Protein AF-A0A6F8XUJ7-F1 (afdb_monomer)

Mean predicted aligned error: 6.88 Å

InterPro domains:
  IPR000326 Phosphatidic acid phosphatase type 2/haloperoxidase [PF01569] (6-109)
  IPR000326 Phosphatidic acid phosphatase type 2/haloperoxidase [SM00014] (1-106)
  IPR036938 Phosphatidic acid phosphatase type 2/haloperoxidase superfamily [SSF48317] (4-109)

Foldseek 3Di:
DLVVLLVVLLVVQVVCQVVDDDDPLVQCPPCPPVGRCAAPNQLLNLLSVLLSCLVPDDLVCNLVSLVVSLVRSLVSLLVCVVVVNDDLVNNLRSNVSSLVSLVVVLVVLCVVVDPPAPQDPVSQSVVSLVVLQVLLVVLQVLLVVLCVVQVVCSPPDPVPDDPVNVVSNSSSSSSNSSSSSSNSSSVSSNSVSVRDGDDDD

Organism: NCBI:txid1076124

Radius of gyration: 18.65 Å; Cα contacts (8 Å, |Δi|>4): 244; chains: 1; bounding box: 48×27×56 Å

Secondary structure (DSSP, 8-state):
-HHHHHHHHHHHHHHHHHH-----TTS-GGGTTS---PSPHHHHHHHHHHHHHHHHS-GGGHHHHHHHHHHHHHHHHHHHHHTTSS-HHHHHHHHHHHHHHHHHHHHHHHHHTTT-----GGG--HHHHHHHHHHHHHHHHHHHHHHHHHGGGTTS-GGGS-HHHHHHHHHHHHHHHHHHHHHHHHHHHHHHTTT-PPP--

Sequence (201 aa):
MVTAFVATANVVTQVLKQGLYRPDFGVDPERVTAGNSFPSGHATVAMSVVIALVLVVPPRLRGIVAILGAVYAAVAGVATMSLGWHRPSDVAGAVLIVGGCVALAGLLLVLAHGREARVKADDAHPFAVTLLMIAAVVLLLAAAGAFWRVNGVATTPVDELPRDTLLTAYLGAAAGIAGIVSAVTGLTLAAMHRVVPWRIS

Nearest PDB structures (foldseek):
  7a0g-assembly1_HHH  TM=2.304E-01  e=1.300E+00  Serratia marcescens
  8yr0-assembly1_C  TM=2.914E-01  e=3.494E+00  Acinetobacter baumannii
  6grj-assembly1_H  TM=2.119E-01  e=2.791E+00  Aeromonas hydrophila
  6h2f-assembly1_A  TM=2.154E-01  e=7.174E+00  Aeromonas hydrophila subsp. hydrophila AL09-71

Solvent-accessible surface area (backbone atoms only — not comparable to full-atom values): 10693 Å² total; per-residue (Å²): 108,61,66,56,49,41,52,48,38,50,50,53,41,52,54,43,25,73,70,47,84,68,81,66,86,84,76,49,83,88,48,75,81,73,61,65,57,40,38,24,63,69,29,29,51,46,41,32,51,35,52,39,48,39,72,68,46,59,69,92,48,25,41,60,47,40,54,56,30,31,52,51,33,24,51,53,34,40,48,40,35,77,72,67,72,39,57,60,64,18,34,45,48,14,45,49,48,38,39,50,49,54,51,50,53,50,50,52,50,50,68,74,54,59,90,73,50,69,56,66,79,86,64,56,45,60,66,43,32,50,52,25,43,51,48,13,52,55,24,38,50,48,14,52,52,27,45,63,70,49,58,86,52,72,87,55,60,75,92,78,53,56,69,68,57,54,50,38,48,52,51,14,42,42,27,35,40,38,9,52,36,19,38,45,48,21,51,50,60,56,48,50,50,77,66,61,60,76,84,87,126

pLDDT: mean 85.96, std 14.52, range [41.81, 98.69]

Structure (mmCIF, N/CA/C/O backbone):
data_AF-A0A6F8XUJ7-F1
#
_entry.id   AF-A0A6F8XUJ7-F1
#
loop_
_atom_site.group_PDB
_atom_site.id
_atom_site.type_symbol
_atom_site.label_atom_id
_atom_site.label_alt_id
_atom_site.label_comp_id
_atom_site.label_asym_id
_atom_site.label_entity_id
_atom_site.label_seq_id
_atom_site.pdbx_PDB_ins_code
_atom_site.Cartn_x
_atom_site.Cartn_y
_atom_site.Cartn_z
_atom_site.occupancy
_atom_site.B_iso_or_equiv
_atom_site.auth_seq_id
_atom_site.auth_comp_id
_atom_site.auth_asym_id
_atom_site.auth_atom_id
_atom_site.pdbx_PDB_model_num
ATOM 1 N N . MET A 1 1 ? -21.435 -2.947 7.863 1.00 69.88 1 MET A N 1
ATOM 2 C CA . MET A 1 1 ? -20.451 -1.855 7.673 1.00 69.88 1 MET A CA 1
ATOM 3 C C . MET A 1 1 ? -19.181 -2.347 6.986 1.00 69.88 1 MET A C 1
ATOM 5 O O . MET A 1 1 ? -18.901 -1.890 5.890 1.00 69.88 1 MET A O 1
ATOM 9 N N . VAL A 1 2 ? -18.450 -3.309 7.563 1.00 82.44 2 VAL A N 1
ATOM 10 C CA . VAL A 1 2 ? -17.190 -3.819 6.978 1.00 82.44 2 VAL A CA 1
ATOM 11 C C . VAL A 1 2 ? -17.392 -4.506 5.621 1.00 82.44 2 VAL A C 1
ATOM 13 O O . VAL A 1 2 ? -16.647 -4.245 4.685 1.00 82.44 2 VAL A O 1
ATOM 16 N N . THR A 1 3 ? -18.450 -5.304 5.470 1.00 82.44 3 THR A N 1
ATOM 17 C CA . THR A 1 3 ? -18.828 -5.919 4.185 1.00 82.44 3 THR A CA 1
ATOM 18 C C . THR A 1 3 ? -19.133 -4.884 3.102 1.00 82.44 3 THR A C 1
ATOM 20 O O . THR A 1 3 ? -18.654 -5.014 1.980 1.00 82.44 3 THR A O 1
ATOM 23 N N . ALA A 1 4 ? -19.869 -3.824 3.451 1.00 84.75 4 ALA A N 1
ATOM 24 C CA . ALA A 1 4 ? -20.154 -2.715 2.545 1.00 84.75 4 ALA A CA 1
ATOM 25 C C . ALA A 1 4 ? -18.869 -1.986 2.125 1.00 84.75 4 ALA A C 1
ATOM 27 O O . ALA A 1 4 ? -18.704 -1.693 0.951 1.00 84.75 4 ALA A O 1
ATOM 28 N N . PHE A 1 5 ? -17.923 -1.767 3.046 1.00 88.50 5 PHE A N 1
ATOM 29 C CA . PHE A 1 5 ? -16.610 -1.205 2.715 1.00 88.50 5 PHE A CA 1
ATOM 30 C C . PHE A 1 5 ? -15.847 -2.068 1.698 1.00 88.50 5 PHE A C 1
ATOM 32 O O . PHE A 1 5 ? -15.387 -1.541 0.686 1.00 88.50 5 PHE A O 1
ATOM 39 N N . VAL A 1 6 ? -15.744 -3.382 1.936 1.00 87.44 6 VAL A N 1
ATOM 40 C CA . VAL A 1 6 ? -15.053 -4.301 1.016 1.00 87.44 6 VAL A CA 1
ATOM 41 C C . VAL A 1 6 ? -15.719 -4.276 -0.360 1.00 87.44 6 VAL A C 1
ATOM 43 O O . VAL A 1 6 ? -15.028 -4.131 -1.367 1.00 87.44 6 VAL A O 1
ATOM 46 N N . ALA A 1 7 ? -17.051 -4.354 -0.417 1.00 89.12 7 ALA A N 1
ATOM 47 C CA . ALA A 1 7 ? -17.792 -4.277 -1.672 1.00 89.12 7 ALA A CA 1
ATOM 48 C C . ALA A 1 7 ? -17.531 -2.948 -2.400 1.00 89.12 7 ALA A C 1
ATOM 50 O O . ALA A 1 7 ? -17.154 -2.961 -3.570 1.00 89.12 7 ALA A O 1
ATOM 51 N N . THR A 1 8 ? -17.635 -1.812 -1.702 1.00 86.69 8 THR A N 1
ATOM 52 C CA . THR A 1 8 ? -17.383 -0.483 -2.273 1.00 86.69 8 THR A CA 1
ATOM 53 C C . THR A 1 8 ? -15.965 -0.359 -2.822 1.00 86.69 8 THR A C 1
ATOM 55 O O . THR A 1 8 ? -15.801 0.087 -3.951 1.00 86.69 8 THR A O 1
ATOM 58 N N . ALA A 1 9 ? -14.937 -0.788 -2.085 1.00 83.88 9 ALA A N 1
ATOM 59 C CA . ALA A 1 9 ? -13.550 -0.689 -2.543 1.00 83.88 9 ALA A CA 1
ATOM 60 C C . ALA A 1 9 ? -13.300 -1.487 -3.838 1.00 83.88 9 ALA A C 1
ATOM 62 O O . ALA A 1 9 ? -12.623 -1.015 -4.758 1.00 83.88 9 ALA A O 1
ATOM 63 N N . ASN A 1 10 ? -13.889 -2.683 -3.933 1.00 92.44 10 ASN A N 1
ATOM 64 C CA . ASN A 1 10 ? -13.791 -3.528 -5.120 1.00 92.44 10 ASN A CA 1
ATOM 65 C C . ASN A 1 10 ? -14.585 -2.953 -6.299 1.00 92.44 10 ASN A C 1
ATOM 67 O O . ASN A 1 10 ? -14.049 -2.877 -7.402 1.00 92.44 10 ASN A O 1
ATOM 71 N N . VAL A 1 11 ? -15.813 -2.474 -6.073 1.00 91.12 11 VAL A N 1
ATOM 72 C CA . VAL A 1 11 ? -16.623 -1.812 -7.110 1.00 91.12 11 VAL A CA 1
ATOM 73 C C . VAL A 1 11 ? -15.921 -0.562 -7.633 1.00 91.12 11 VAL A C 1
ATOM 75 O O . VAL A 1 11 ? -15.775 -0.418 -8.842 1.00 91.12 11 VAL A O 1
ATOM 78 N N . VAL A 1 12 ? -15.412 0.304 -6.750 1.00 87.94 12 VAL A N 1
ATOM 79 C CA . VAL A 1 12 ? -14.666 1.513 -7.138 1.00 87.94 12 VAL A CA 1
ATOM 80 C C . VAL A 1 12 ? -13.446 1.147 -7.979 1.00 87.94 12 VAL A C 1
ATOM 82 O O . VAL A 1 12 ? -13.193 1.788 -8.993 1.00 87.94 12 VAL A O 1
ATOM 85 N N . THR A 1 13 ? -12.726 0.081 -7.621 1.00 86.69 13 THR A N 1
ATOM 86 C CA . THR A 1 13 ? -11.588 -0.399 -8.416 1.00 86.69 13 THR A CA 1
ATOM 87 C C . THR A 1 13 ? -12.015 -0.844 -9.813 1.00 86.69 13 THR A C 1
ATOM 89 O O . THR A 1 13 ? -11.347 -0.493 -10.783 1.00 86.69 13 THR A O 1
ATOM 92 N N . GLN A 1 14 ? -13.119 -1.585 -9.942 1.00 88.81 14 GLN A N 1
ATOM 93 C CA . GLN A 1 14 ? -13.609 -2.034 -11.250 1.00 88.81 14 GLN A CA 1
ATOM 94 C C . GLN A 1 14 ? -14.117 -0.870 -12.107 1.00 88.81 14 GLN A C 1
ATOM 96 O O . GLN A 1 14 ? -13.780 -0.787 -13.284 1.00 88.81 14 GLN A O 1
ATOM 101 N N . VAL A 1 15 ? -14.853 0.070 -11.512 1.00 88.44 15 VAL A N 1
ATOM 102 C CA . VAL A 1 15 ? -15.323 1.280 -12.204 1.00 88.44 15 VAL A CA 1
ATOM 103 C C . VAL A 1 15 ? -14.140 2.122 -12.681 1.00 88.44 15 VAL A C 1
ATOM 105 O O . VAL A 1 15 ? -14.095 2.522 -13.842 1.00 88.44 15 VAL A O 1
ATOM 108 N N . LEU A 1 16 ? -13.136 2.345 -11.826 1.00 82.88 16 LEU A N 1
ATOM 109 C CA . LEU A 1 16 ? -11.935 3.088 -12.210 1.00 82.88 16 LEU A CA 1
ATOM 110 C C . LEU A 1 16 ? -11.120 2.350 -13.270 1.00 82.88 16 LEU A C 1
ATOM 112 O O . LEU A 1 16 ? -10.589 2.994 -14.165 1.00 82.88 16 LEU A O 1
ATOM 116 N N . LYS A 1 17 ? -11.060 1.017 -13.228 1.00 84.31 17 LYS A N 1
ATOM 117 C CA . LYS A 1 17 ? -10.422 0.227 -14.286 1.00 84.31 17 LYS A CA 1
ATOM 118 C C . LYS A 1 17 ? -11.125 0.376 -15.636 1.00 84.31 17 LYS A C 1
ATOM 120 O O . LYS A 1 17 ? -10.468 0.373 -16.670 1.00 84.31 17 LYS A O 1
ATOM 125 N N . GLN A 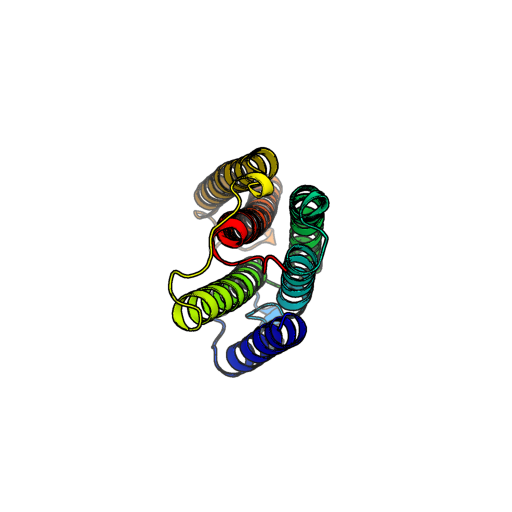1 18 ? -12.442 0.531 -15.654 1.00 83.75 18 GLN A N 1
ATOM 126 C CA . GLN A 1 18 ? -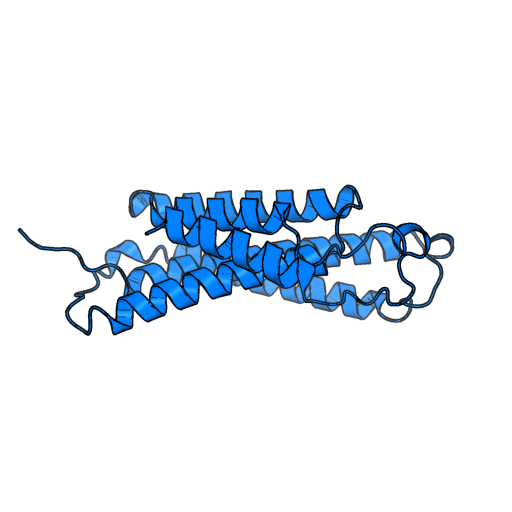13.172 0.757 -16.904 1.00 83.75 18 GLN A CA 1
ATOM 127 C C . GLN A 1 18 ? -13.046 2.199 -17.413 1.00 83.75 18 GLN A C 1
ATOM 129 O O . GLN A 1 18 ? -13.072 2.415 -18.620 1.00 83.75 18 GLN A O 1
ATOM 134 N N . GLY A 1 19 ? -12.913 3.178 -16.511 1.00 81.94 19 GLY A N 1
ATOM 135 C CA . GLY A 1 19 ? -12.898 4.601 -16.867 1.00 81.94 19 GLY A CA 1
ATOM 136 C C . GLY A 1 19 ? -11.514 5.230 -17.048 1.00 81.94 19 GLY A C 1
ATOM 137 O O . GLY A 1 19 ? -11.385 6.217 -17.768 1.00 81.94 19 GLY A O 1
ATOM 138 N N . LEU A 1 20 ? -10.477 4.706 -16.393 1.00 82.56 20 LEU A N 1
ATOM 139 C CA . LEU A 1 20 ? -9.132 5.270 -16.477 1.00 82.56 20 LEU A CA 1
ATOM 140 C C . LEU A 1 20 ? -8.391 4.711 -17.683 1.00 82.56 20 LEU A C 1
ATOM 142 O O . LEU A 1 20 ? -8.338 3.507 -17.901 1.00 82.56 20 LEU A O 1
ATOM 146 N N . TYR A 1 21 ? -7.752 5.596 -18.436 1.00 80.06 21 TYR A N 1
ATOM 147 C CA . TYR A 1 21 ? -6.760 5.182 -19.413 1.00 80.06 21 TYR A CA 1
ATOM 148 C C . TYR A 1 21 ? -5.438 4.899 -18.700 1.00 80.06 21 TYR A C 1
ATOM 150 O O . TYR A 1 21 ? -4.987 5.695 -17.872 1.00 80.06 21 TYR A O 1
ATOM 158 N N . ARG A 1 22 ? -4.805 3.772 -19.030 1.00 79.25 22 ARG A N 1
ATOM 159 C CA . ARG A 1 22 ? -3.486 3.400 -18.521 1.00 79.25 22 ARG A CA 1
ATOM 160 C C . ARG A 1 22 ? -2.443 3.635 -19.610 1.00 79.25 22 ARG A C 1
ATOM 162 O O . ARG A 1 22 ? -2.390 2.850 -20.551 1.00 79.25 22 ARG A O 1
ATOM 169 N N . PRO A 1 23 ? -1.618 4.694 -19.499 1.00 76.19 23 PRO A N 1
ATOM 170 C CA . PRO A 1 23 ? -0.604 4.982 -20.500 1.00 76.19 23 PRO A CA 1
ATOM 171 C C . PRO A 1 23 ? 0.460 3.887 -20.525 1.00 76.19 23 PRO A C 1
ATOM 173 O O . PRO A 1 23 ? 0.951 3.459 -19.477 1.00 76.19 23 PRO A O 1
ATOM 176 N N . ASP A 1 24 ? 0.836 3.461 -21.728 1.00 66.50 24 ASP A N 1
ATOM 177 C CA . ASP A 1 24 ? 1.809 2.387 -21.910 1.00 66.50 24 ASP A CA 1
ATOM 178 C C . ASP A 1 24 ? 3.252 2.847 -21.615 1.00 66.50 24 ASP A C 1
ATOM 180 O O . ASP A 1 24 ? 4.078 2.070 -21.142 1.00 66.50 24 ASP A O 1
ATOM 184 N N . PHE A 1 25 ? 3.554 4.139 -21.791 1.00 68.00 25 PHE A N 1
ATOM 185 C CA . PHE A 1 25 ? 4.897 4.731 -21.637 1.00 68.00 25 PHE A CA 1
ATOM 186 C C . PHE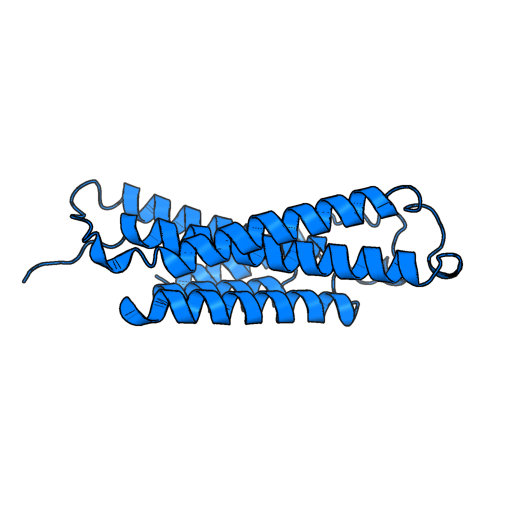 A 1 25 ? 6.009 4.018 -22.439 1.00 68.00 25 PHE A C 1
ATOM 188 O O . PHE A 1 25 ? 7.184 4.251 -22.180 1.00 68.00 25 PHE A O 1
ATOM 195 N N . GLY A 1 26 ? 5.656 3.166 -23.411 1.00 60.69 26 GLY A N 1
ATOM 196 C CA . GLY A 1 26 ? 6.613 2.377 -24.194 1.00 60.69 26 GLY A CA 1
ATOM 197 C C . GLY A 1 26 ? 7.331 1.287 -23.393 1.00 60.69 26 GLY A C 1
ATOM 198 O O . GLY A 1 26 ? 8.327 0.753 -23.864 1.00 60.69 26 GLY A O 1
ATOM 199 N N . VAL A 1 27 ? 6.848 0.971 -22.186 1.00 60.81 27 VAL A N 1
ATOM 200 C CA . VAL A 1 27 ? 7.524 0.060 -21.249 1.00 60.81 27 VAL A CA 1
ATOM 201 C C . VAL A 1 27 ? 7.199 -1.408 -21.549 1.00 60.81 27 VAL A C 1
ATOM 20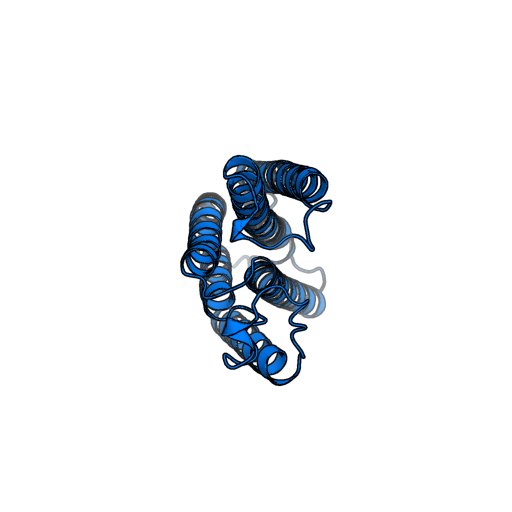3 O O . VAL A 1 27 ? 7.941 -2.284 -21.119 1.00 60.81 27 VAL A O 1
ATOM 206 N N . ASP A 1 28 ? 6.102 -1.700 -22.262 1.00 59.91 28 ASP A N 1
ATOM 207 C CA . ASP A 1 28 ? 5.636 -3.081 -22.444 1.00 59.91 28 ASP A CA 1
ATOM 208 C C . ASP A 1 28 ? 4.924 -3.308 -23.804 1.00 59.91 28 ASP A C 1
ATOM 210 O O . ASP A 1 28 ? 3.700 -3.454 -23.850 1.00 59.91 28 ASP A O 1
ATOM 214 N N . PRO A 1 29 ? 5.668 -3.343 -24.933 1.00 57.19 29 PRO A N 1
ATOM 215 C CA . PRO A 1 29 ? 5.097 -3.480 -26.280 1.00 57.19 29 PRO A CA 1
ATOM 216 C C . PRO A 1 29 ? 4.247 -4.747 -26.479 1.00 57.19 29 PRO A C 1
ATOM 218 O O . PRO A 1 29 ? 3.305 -4.742 -27.270 1.00 57.19 29 PRO A O 1
ATOM 221 N N . GLU A 1 30 ? 4.539 -5.825 -25.741 1.00 54.53 30 GLU A N 1
ATOM 222 C CA . GLU A 1 30 ? 3.766 -7.076 -25.774 1.00 54.53 30 GLU A CA 1
ATOM 223 C C . GLU A 1 30 ? 2.413 -6.974 -25.047 1.00 54.53 30 GLU A C 1
ATOM 225 O O . GLU A 1 30 ? 1.523 -7.789 -25.286 1.00 54.53 30 GLU A O 1
ATOM 230 N N . ARG A 1 31 ? 2.217 -5.968 -24.181 1.00 57.94 31 ARG A N 1
ATOM 231 C CA . ARG A 1 31 ? 0.986 -5.784 -23.390 1.00 57.94 31 ARG A CA 1
ATOM 232 C C . ARG A 1 31 ? 0.037 -4.721 -23.917 1.00 57.94 31 ARG A C 1
ATOM 234 O O . ARG A 1 31 ? -1.027 -4.534 -23.325 1.00 57.94 31 ARG A O 1
ATOM 241 N N . VAL A 1 32 ? 0.340 -4.110 -25.061 1.00 53.81 32 VAL A N 1
ATOM 242 C CA . VAL A 1 32 ? -0.571 -3.194 -25.775 1.00 53.81 32 VAL A CA 1
ATOM 243 C C . VAL A 1 32 ? -1.954 -3.841 -25.991 1.00 53.81 32 VAL A C 1
ATOM 245 O O . VAL A 1 32 ? -2.978 -3.161 -25.969 1.00 53.81 32 VAL A O 1
ATOM 248 N N . THR A 1 33 ? -2.009 -5.170 -26.139 1.00 51.06 33 THR A N 1
ATOM 249 C CA . THR A 1 33 ? -3.237 -5.956 -26.359 1.00 51.06 33 THR A CA 1
ATOM 250 C C . THR A 1 33 ? -3.899 -6.497 -25.083 1.00 51.06 33 THR A C 1
ATOM 252 O O . THR A 1 33 ? -5.016 -7.007 -25.160 1.00 51.06 33 THR A O 1
ATOM 255 N N . ALA A 1 34 ? -3.273 -6.376 -23.903 1.00 58.47 34 ALA A N 1
ATOM 256 C CA . ALA A 1 34 ? -3.753 -6.974 -22.647 1.00 58.47 34 ALA A CA 1
ATOM 257 C C . ALA A 1 34 ? -4.850 -6.157 -21.923 1.00 58.47 34 ALA A C 1
ATOM 259 O O . ALA A 1 34 ? -5.432 -6.625 -20.943 1.00 58.47 34 ALA A O 1
ATOM 260 N N . GLY A 1 35 ? -5.168 -4.953 -22.412 1.00 66.25 35 GLY A N 1
ATOM 261 C CA . GLY A 1 35 ? -6.193 -4.075 -21.838 1.00 66.25 35 GLY A CA 1
ATOM 262 C C . GLY A 1 35 ? -5.746 -3.328 -20.573 1.00 66.25 35 GLY A C 1
ATOM 263 O O . GLY A 1 35 ? -4.589 -3.385 -20.157 1.00 66.25 35 GLY A O 1
ATOM 264 N N . ASN A 1 36 ? -6.664 -2.576 -19.952 1.00 76.81 36 ASN A N 1
ATOM 265 C CA . ASN A 1 36 ? -6.328 -1.748 -18.792 1.00 76.81 36 ASN A CA 1
ATOM 266 C C . ASN A 1 36 ? -6.089 -2.584 -17.514 1.00 76.81 36 ASN A C 1
ATOM 268 O O . ASN A 1 36 ? -7.016 -3.147 -16.923 1.00 76.81 36 ASN A O 1
ATOM 272 N N . SER A 1 37 ? -4.843 -2.598 -17.033 1.00 80.88 37 SER A N 1
ATOM 273 C CA . SER A 1 37 ? -4.435 -3.282 -15.801 1.00 80.88 37 SER A CA 1
ATOM 274 C C . SER A 1 37 ? -4.629 -2.450 -14.522 1.00 80.88 37 SER A C 1
ATOM 276 O O . SER A 1 37 ? -4.638 -3.026 -13.428 1.00 80.88 37 SER A O 1
ATOM 278 N N . PHE A 1 38 ? -4.829 -1.131 -14.631 1.00 83.44 38 PHE A N 1
ATOM 279 C CA . PHE A 1 38 ? -4.895 -0.194 -13.505 1.00 83.44 38 PHE A CA 1
ATOM 280 C C . PHE A 1 38 ? -6.341 0.108 -13.081 1.00 83.44 38 PHE A C 1
ATOM 282 O O . PHE A 1 38 ? -7.132 0.507 -13.933 1.00 83.44 38 PHE A O 1
ATOM 289 N N . PRO A 1 39 ? -6.700 0.014 -11.784 1.00 86.62 39 PRO A N 1
ATOM 290 C CA . PRO A 1 39 ? -5.897 -0.449 -10.642 1.00 86.62 39 PRO A CA 1
ATOM 291 C C . PRO A 1 39 ? -5.880 -1.987 -10.516 1.00 86.62 39 PRO A C 1
ATOM 293 O O . PRO A 1 39 ? -6.729 -2.681 -11.079 1.00 86.62 39 PRO A O 1
ATOM 296 N N . SER A 1 40 ? -4.948 -2.556 -9.743 1.00 89.94 40 SER A N 1
ATOM 297 C CA . SER A 1 40 ? -4.890 -4.015 -9.530 1.00 89.94 40 SER A CA 1
ATOM 298 C C . SER A 1 40 ? -6.067 -4.536 -8.691 1.00 89.94 40 SER A C 1
ATOM 300 O O . SER A 1 40 ? -6.212 -4.199 -7.519 1.00 89.94 40 SER A O 1
ATOM 302 N N . GLY A 1 41 ? -6.883 -5.428 -9.267 1.00 88.94 41 GLY A N 1
ATOM 303 C CA . GLY A 1 41 ? -8.023 -6.033 -8.566 1.00 88.94 41 GLY A CA 1
ATOM 304 C C . GLY A 1 41 ? -7.595 -6.991 -7.450 1.00 88.94 41 GLY A C 1
ATOM 305 O O . GLY A 1 41 ? -8.126 -6.922 -6.346 1.00 88.94 41 GLY A O 1
ATOM 306 N N . HIS A 1 42 ? -6.585 -7.833 -7.703 1.00 92.00 42 HIS A N 1
ATOM 307 C CA . HIS A 1 42 ? -6.030 -8.753 -6.702 1.00 92.00 42 HIS A CA 1
ATOM 308 C C . HIS A 1 42 ? -5.461 -7.997 -5.494 1.00 92.00 42 HIS A C 1
ATOM 310 O O . HIS A 1 42 ? -5.719 -8.378 -4.352 1.00 92.00 42 HIS A O 1
ATOM 316 N N . ALA A 1 43 ? -4.747 -6.890 -5.737 1.00 93.94 43 ALA A N 1
ATOM 317 C CA . ALA A 1 43 ? -4.235 -6.042 -4.666 1.00 93.94 43 ALA A CA 1
ATOM 318 C C . ALA A 1 43 ? -5.369 -5.353 -3.888 1.00 93.94 43 ALA A C 1
ATOM 320 O O . ALA A 1 43 ? -5.316 -5.315 -2.658 1.00 93.94 43 ALA A O 1
ATOM 321 N N . THR A 1 44 ? -6.423 -4.872 -4.565 1.00 94.50 44 THR A N 1
ATOM 322 C CA . THR A 1 44 ? -7.612 -4.312 -3.897 1.00 94.50 44 THR A CA 1
ATOM 323 C C . THR A 1 44 ? -8.282 -5.344 -2.990 1.00 94.50 44 THR A C 1
ATOM 325 O O . THR A 1 44 ? -8.595 -5.030 -1.840 1.00 94.50 44 THR A O 1
ATOM 328 N N . VAL A 1 45 ? -8.479 -6.582 -3.457 1.00 94.12 45 VAL A N 1
ATOM 329 C CA . VAL A 1 45 ? -9.064 -7.661 -2.642 1.00 94.12 45 VAL A CA 1
ATOM 330 C C . VAL A 1 45 ? -8.183 -7.950 -1.429 1.00 94.12 45 VAL A C 1
ATOM 332 O O . VAL A 1 45 ? -8.669 -7.891 -0.302 1.00 94.12 45 VAL A O 1
ATOM 335 N N . ALA A 1 46 ? -6.886 -8.195 -1.637 1.00 96.06 46 ALA A N 1
ATOM 336 C CA . ALA A 1 46 ? -5.958 -8.503 -0.551 1.00 96.06 46 ALA A CA 1
ATOM 337 C C . ALA A 1 46 ? -5.939 -7.392 0.511 1.00 96.06 46 ALA A C 1
ATOM 339 O O . ALA A 1 46 ? -6.097 -7.664 1.702 1.00 96.06 46 ALA A O 1
ATOM 340 N N . MET A 1 47 ? -5.821 -6.135 0.079 1.00 97.56 47 MET A N 1
ATOM 341 C CA . MET A 1 47 ? -5.758 -4.993 0.984 1.00 97.56 47 MET A CA 1
ATOM 342 C C . MET A 1 47 ? -7.096 -4.736 1.694 1.00 97.56 47 MET A C 1
ATOM 344 O O . MET A 1 47 ? -7.118 -4.492 2.899 1.00 97.56 47 MET A O 1
ATOM 348 N N . SER A 1 48 ? -8.229 -4.823 0.989 1.00 96.12 48 SER A N 1
ATOM 349 C CA . SER A 1 48 ? -9.551 -4.612 1.600 1.00 96.12 48 SER A CA 1
ATOM 350 C C . SER A 1 48 ? -9.894 -5.685 2.635 1.00 96.12 48 SER A C 1
ATOM 352 O O . SER A 1 48 ? -10.456 -5.347 3.676 1.00 96.12 48 SER A O 1
ATOM 354 N N . VAL A 1 49 ? -9.495 -6.942 2.411 1.00 96.00 49 VAL A N 1
ATOM 355 C CA . VAL A 1 49 ? -9.635 -8.028 3.395 1.00 96.00 49 VAL A CA 1
ATOM 356 C C . VAL A 1 49 ? -8.769 -7.774 4.626 1.00 96.00 49 VAL A C 1
ATOM 358 O O . VAL A 1 49 ? -9.259 -7.908 5.745 1.00 96.00 49 VAL A O 1
ATOM 361 N N . VAL A 1 50 ? -7.513 -7.352 4.452 1.00 96.94 50 VAL A N 1
ATOM 362 C CA . VAL A 1 50 ? -6.627 -7.007 5.577 1.00 96.94 50 VAL A CA 1
ATOM 363 C C . VAL A 1 50 ? -7.228 -5.896 6.432 1.00 96.94 50 VAL A C 1
ATOM 365 O O . VAL A 1 50 ? -7.353 -6.052 7.647 1.00 96.94 50 VAL A O 1
ATOM 368 N N . ILE A 1 51 ? -7.664 -4.802 5.807 1.00 96.12 51 ILE A N 1
ATOM 369 C CA . ILE A 1 51 ? -8.297 -3.696 6.528 1.00 96.12 51 ILE A CA 1
ATOM 370 C C . ILE A 1 51 ? -9.595 -4.154 7.201 1.00 96.12 51 ILE A C 1
ATOM 372 O O . ILE A 1 51 ? -9.825 -3.837 8.365 1.00 96.12 51 ILE A O 1
ATOM 376 N N . ALA A 1 52 ? -10.416 -4.960 6.527 1.00 93.50 52 ALA A N 1
ATOM 377 C CA . ALA A 1 52 ? -11.621 -5.534 7.117 1.00 93.50 52 ALA A CA 1
ATOM 378 C C . ALA A 1 52 ? -11.321 -6.374 8.368 1.00 93.50 52 ALA A C 1
ATOM 380 O O . ALA A 1 52 ? -12.008 -6.224 9.377 1.00 93.50 52 ALA A O 1
ATOM 381 N N . LEU A 1 53 ? -10.279 -7.209 8.336 1.00 94.06 53 LEU A N 1
ATOM 382 C CA . LEU A 1 53 ? -9.851 -7.994 9.493 1.00 94.06 53 LEU A CA 1
ATOM 383 C C . LEU A 1 53 ? -9.419 -7.087 10.645 1.00 94.06 53 LEU A C 1
ATOM 385 O O . LEU A 1 53 ? -9.905 -7.266 11.758 1.00 94.06 53 LEU A O 1
ATOM 389 N N . VAL A 1 54 ? -8.589 -6.073 10.382 1.00 93.12 54 VAL A N 1
ATOM 390 C CA . VAL A 1 54 ? -8.172 -5.089 11.397 1.00 93.12 54 VAL A CA 1
ATOM 391 C C . VAL A 1 54 ? -9.385 -4.400 12.043 1.00 93.12 54 VAL A C 1
ATOM 393 O O . VAL A 1 54 ? -9.399 -4.191 13.256 1.00 93.12 54 VAL A O 1
ATOM 396 N N . LEU A 1 55 ? -10.433 -4.106 11.266 1.00 90.06 55 LEU A N 1
ATOM 397 C CA . LEU A 1 55 ? -11.665 -3.488 11.767 1.00 90.06 55 LEU A CA 1
ATOM 398 C C . LEU A 1 55 ? -12.519 -4.433 12.637 1.00 90.06 55 LEU A C 1
ATOM 400 O O . LEU A 1 55 ? -13.145 -3.967 13.591 1.00 90.06 55 LEU A O 1
ATOM 404 N N . VAL A 1 56 ? -12.563 -5.733 12.322 1.00 90.88 56 VAL A N 1
ATOM 405 C CA . VAL A 1 56 ? -13.473 -6.710 12.960 1.00 90.88 56 VAL A CA 1
ATOM 406 C C . VAL A 1 56 ? -12.861 -7.397 14.181 1.00 90.88 56 VAL A C 1
ATOM 408 O O . VAL A 1 56 ? -13.590 -7.733 15.114 1.00 90.88 56 VAL A O 1
ATOM 411 N N . VAL A 1 57 ? -11.544 -7.621 14.203 1.00 91.19 57 VAL A N 1
ATOM 412 C CA . VAL A 1 57 ? -10.903 -8.362 15.301 1.00 91.19 57 VAL A CA 1
ATOM 413 C C . VAL A 1 57 ? -10.973 -7.608 16.639 1.00 91.19 57 VAL A C 1
ATOM 415 O O . VAL A 1 57 ? -11.020 -6.368 16.658 1.00 91.19 57 VAL A O 1
ATOM 418 N N . PRO A 1 58 ? -10.945 -8.335 17.779 1.00 88.12 58 PRO A N 1
ATOM 419 C CA . PRO A 1 58 ? -10.922 -7.729 19.104 1.00 88.12 58 PRO A CA 1
ATOM 420 C C . PRO A 1 58 ? -9.781 -6.717 19.235 1.00 88.12 58 PRO A C 1
ATOM 422 O O . PRO A 1 58 ? -8.693 -6.982 18.710 1.00 88.12 58 PRO A O 1
ATOM 425 N N . PRO A 1 59 ? -9.964 -5.610 19.984 1.00 86.31 59 PRO A N 1
ATOM 426 C CA . PRO A 1 59 ? -8.973 -4.546 20.047 1.00 86.31 59 PRO A CA 1
ATOM 427 C C . PRO A 1 59 ? -7.567 -5.042 20.355 1.00 86.31 59 PRO A C 1
ATOM 429 O O . PRO A 1 59 ? -6.647 -4.679 19.641 1.00 86.31 59 PRO A O 1
ATOM 432 N N . ARG A 1 60 ? -7.405 -5.979 21.296 1.00 87.56 60 ARG A N 1
ATOM 433 C CA . ARG A 1 60 ? -6.106 -6.561 21.682 1.00 87.56 60 ARG A CA 1
ATOM 434 C C . ARG A 1 60 ? -5.312 -7.193 20.529 1.00 87.56 60 ARG A C 1
ATOM 436 O O . ARG A 1 60 ? -4.090 -7.212 20.594 1.00 87.56 60 ARG A O 1
ATOM 443 N N . LEU A 1 61 ? -5.977 -7.700 19.489 1.00 92.25 61 LEU A N 1
ATOM 444 C CA . LEU A 1 61 ? -5.331 -8.387 18.362 1.00 92.25 61 LEU A CA 1
ATOM 445 C C . LEU A 1 61 ? -5.059 -7.471 17.163 1.00 92.25 61 LEU A C 1
ATOM 447 O O . LEU A 1 61 ? -4.318 -7.861 16.262 1.00 92.25 61 LEU A O 1
ATOM 451 N N . ARG A 1 62 ? -5.623 -6.255 17.139 1.00 92.88 62 ARG A N 1
ATOM 452 C CA . ARG A 1 62 ? -5.558 -5.358 15.973 1.00 92.88 62 ARG A CA 1
ATOM 453 C C . ARG A 1 62 ? -4.132 -5.029 15.553 1.00 92.88 62 ARG A C 1
ATOM 455 O O . ARG A 1 62 ? -3.853 -5.058 14.362 1.00 92.88 62 ARG A O 1
ATOM 462 N N . GLY A 1 63 ? -3.228 -4.778 16.503 1.00 94.25 63 GLY A N 1
ATOM 463 C CA . GLY A 1 63 ? -1.819 -4.506 16.201 1.00 94.25 63 GLY A CA 1
ATOM 464 C C . GLY A 1 63 ? -1.122 -5.667 15.481 1.00 94.25 63 GLY A C 1
ATOM 465 O O . GLY A 1 63 ? -0.481 -5.456 14.455 1.00 94.25 63 GLY A O 1
ATOM 466 N N . ILE A 1 64 ? -1.298 -6.902 15.965 1.00 96.19 64 ILE A N 1
ATOM 467 C CA . ILE A 1 64 ? -0.700 -8.100 15.349 1.00 96.19 64 ILE A CA 1
ATOM 468 C C . ILE A 1 64 ? -1.314 -8.355 13.968 1.00 96.19 64 ILE A C 1
ATOM 470 O O . ILE A 1 64 ? -0.590 -8.584 13.002 1.00 96.19 64 ILE A O 1
ATOM 474 N N . VAL A 1 65 ? -2.642 -8.268 13.858 1.00 96.69 65 VAL A N 1
ATOM 475 C CA . VAL A 1 65 ? -3.364 -8.469 12.592 1.00 96.69 65 VAL A CA 1
ATOM 476 C C . VAL A 1 65 ? -2.988 -7.404 11.563 1.00 96.69 65 VAL A C 1
ATOM 478 O O . VAL A 1 65 ? -2.840 -7.730 10.391 1.00 96.69 65 VAL A O 1
ATOM 481 N N . ALA A 1 66 ? -2.765 -6.159 11.986 1.00 96.88 66 ALA A N 1
ATOM 482 C CA . ALA A 1 66 ? -2.287 -5.091 11.117 1.00 96.88 66 ALA A CA 1
ATOM 483 C C . ALA A 1 66 ? -0.882 -5.384 10.574 1.00 96.88 66 ALA A C 1
ATOM 485 O O . ALA A 1 66 ? -0.662 -5.259 9.375 1.00 96.88 66 ALA A O 1
ATOM 486 N N . ILE A 1 67 ? 0.054 -5.825 11.420 1.00 98.06 67 ILE A N 1
ATOM 487 C CA . ILE A 1 67 ? 1.422 -6.151 10.988 1.00 98.06 67 ILE A CA 1
ATOM 488 C C . ILE A 1 67 ? 1.416 -7.344 10.026 1.00 98.06 67 ILE A C 1
ATOM 490 O O . ILE A 1 67 ? 1.939 -7.246 8.917 1.00 98.06 67 ILE A O 1
ATOM 494 N N . LEU A 1 68 ? 0.795 -8.460 10.418 1.00 98.38 68 LEU A N 1
ATOM 495 C CA . LEU A 1 68 ? 0.745 -9.667 9.586 1.00 98.38 68 LEU A CA 1
ATOM 496 C C . LEU A 1 68 ? -0.041 -9.430 8.293 1.00 98.38 68 LEU A C 1
ATOM 498 O O . LEU A 1 68 ? 0.361 -9.887 7.225 1.00 98.38 68 LEU A O 1
ATOM 502 N N . GLY A 1 69 ? -1.134 -8.675 8.377 1.00 97.94 69 GLY A N 1
ATOM 503 C CA . GLY A 1 69 ? -1.927 -8.276 7.226 1.00 97.94 69 GLY A CA 1
ATOM 504 C C . GLY A 1 69 ? -1.154 -7.370 6.269 1.00 97.94 69 GLY A C 1
ATOM 505 O O . GLY A 1 69 ? -1.212 -7.585 5.063 1.00 97.94 69 GLY A O 1
ATOM 506 N N . ALA A 1 70 ? -0.376 -6.411 6.779 1.00 98.00 70 ALA A N 1
ATOM 507 C CA . ALA A 1 70 ? 0.487 -5.571 5.951 1.00 98.00 70 ALA A CA 1
ATOM 508 C C . ALA A 1 70 ? 1.551 -6.406 5.222 1.00 98.00 70 ALA A C 1
ATOM 510 O O . ALA A 1 70 ? 1.758 -6.217 4.025 1.00 98.00 70 ALA A O 1
ATOM 511 N N . VAL A 1 71 ? 2.167 -7.382 5.900 1.00 98.31 71 VAL A N 1
ATOM 512 C CA . VAL A 1 71 ? 3.098 -8.328 5.261 1.00 98.31 71 VAL A CA 1
ATOM 513 C C . VAL A 1 71 ? 2.390 -9.124 4.165 1.00 98.31 71 VAL A C 1
ATOM 515 O O . VAL A 1 71 ? 2.882 -9.181 3.041 1.00 98.31 71 VAL A O 1
ATOM 518 N N . TYR A 1 72 ? 1.213 -9.685 4.451 1.00 98.25 72 TYR A N 1
ATOM 519 C CA . TYR A 1 72 ? 0.428 -10.434 3.469 1.00 98.25 72 TYR A CA 1
ATOM 520 C C . TYR A 1 72 ? 0.067 -9.586 2.240 1.00 98.25 72 TYR A C 1
ATOM 522 O O . TYR A 1 72 ? 0.311 -10.009 1.112 1.00 98.25 72 TYR A O 1
ATOM 530 N N . ALA A 1 73 ? -0.473 -8.380 2.436 1.00 97.44 73 ALA A N 1
ATOM 531 C CA . ALA A 1 73 ? -0.864 -7.498 1.339 1.00 97.44 73 ALA A CA 1
ATOM 532 C C . ALA A 1 73 ? 0.348 -7.029 0.518 1.00 97.44 73 ALA A C 1
ATOM 534 O O . ALA A 1 73 ? 0.261 -6.963 -0.709 1.00 97.44 73 ALA A O 1
ATOM 535 N N . ALA A 1 74 ? 1.488 -6.765 1.165 1.00 97.69 74 ALA A N 1
ATOM 536 C CA . ALA A 1 74 ? 2.734 -6.441 0.478 1.00 97.69 74 ALA A CA 1
ATOM 537 C C . ALA A 1 74 ? 3.231 -7.622 -0.369 1.00 97.69 74 ALA A C 1
ATOM 539 O O . ALA A 1 74 ? 3.519 -7.440 -1.549 1.00 97.69 74 ALA A O 1
ATOM 540 N N . VAL A 1 75 ? 3.269 -8.835 0.194 1.00 97.75 75 VAL A N 1
ATOM 541 C CA . VAL A 1 75 ? 3.674 -10.055 -0.524 1.00 97.75 75 VAL A CA 1
ATOM 542 C C . VAL A 1 75 ? 2.736 -10.341 -1.693 1.00 97.75 75 VAL A C 1
ATOM 544 O O . VAL A 1 75 ? 3.212 -10.601 -2.793 1.00 97.75 75 VAL A O 1
ATOM 547 N N . ALA A 1 76 ? 1.419 -10.242 -1.497 1.00 96.56 76 ALA A N 1
ATOM 548 C CA . ALA A 1 76 ? 0.440 -10.425 -2.566 1.00 96.56 76 ALA A CA 1
ATOM 549 C C . ALA A 1 76 ? 0.628 -9.387 -3.685 1.00 96.56 76 ALA A C 1
ATOM 551 O O . ALA A 1 76 ? 0.637 -9.738 -4.864 1.00 96.56 76 ALA A O 1
ATOM 552 N N . GLY A 1 77 ? 0.842 -8.118 -3.326 1.00 94.19 77 GLY A N 1
ATOM 553 C CA . GLY A 1 77 ? 1.133 -7.051 -4.279 1.00 94.19 77 GLY A CA 1
ATOM 554 C C . GLY A 1 77 ? 2.407 -7.314 -5.083 1.00 94.19 77 GLY A C 1
ATOM 555 O O . GLY A 1 77 ? 2.377 -7.283 -6.313 1.00 94.19 77 GLY A O 1
ATOM 556 N N . VAL A 1 78 ? 3.506 -7.652 -4.404 1.00 95.75 78 VAL A N 1
ATOM 557 C CA . VAL A 1 78 ? 4.779 -8.007 -5.048 1.00 95.75 78 VAL A CA 1
ATOM 558 C C . VAL A 1 78 ? 4.613 -9.234 -5.941 1.00 95.75 78 VAL A C 1
ATOM 560 O O . VAL A 1 78 ? 5.050 -9.189 -7.081 1.00 95.75 78 VAL A O 1
ATOM 563 N N . ALA A 1 79 ? 3.906 -10.277 -5.503 1.00 93.94 79 ALA A N 1
ATOM 564 C CA . ALA A 1 79 ? 3.669 -11.474 -6.308 1.00 93.94 79 ALA A CA 1
ATOM 565 C C . ALA A 1 79 ? 2.950 -11.155 -7.627 1.00 93.94 79 ALA A C 1
ATOM 567 O O . ALA A 1 79 ? 3.354 -11.648 -8.678 1.00 93.94 79 ALA A O 1
ATOM 568 N N . THR A 1 80 ? 1.934 -10.282 -7.609 1.00 89.56 80 THR A N 1
ATOM 569 C CA . THR A 1 80 ? 1.257 -9.873 -8.854 1.00 89.56 80 THR A CA 1
ATOM 570 C C . THR A 1 80 ? 2.183 -9.137 -9.823 1.00 89.56 80 THR A C 1
ATOM 572 O O . THR A 1 80 ? 2.023 -9.257 -11.037 1.00 89.56 80 THR A O 1
ATOM 575 N N . MET A 1 81 ? 3.170 -8.410 -9.300 1.00 91.00 81 MET A N 1
ATOM 576 C CA . MET A 1 81 ? 4.206 -7.762 -10.097 1.00 91.00 81 MET A CA 1
ATOM 577 C C . MET A 1 81 ? 5.231 -8.776 -10.621 1.00 91.00 81 MET A C 1
ATOM 579 O O . MET A 1 81 ? 5.552 -8.753 -11.805 1.00 91.00 81 MET A O 1
ATOM 583 N N . SER A 1 82 ? 5.708 -9.697 -9.780 1.00 89.56 82 SER A N 1
ATOM 584 C CA . SER A 1 82 ? 6.696 -10.724 -10.146 1.00 89.56 82 SER A CA 1
ATOM 585 C C . SER A 1 82 ? 6.171 -11.709 -11.189 1.00 89.56 82 SER A C 1
ATOM 587 O O . SER A 1 82 ? 6.935 -12.179 -12.024 1.00 89.56 82 SER A O 1
ATOM 589 N N . LEU A 1 83 ? 4.867 -11.997 -11.170 1.00 87.69 83 LEU A N 1
ATOM 590 C CA . LEU A 1 83 ? 4.188 -12.800 -12.193 1.00 87.69 83 LEU A CA 1
ATOM 591 C C . LEU A 1 83 ? 3.972 -12.032 -13.507 1.00 87.69 83 LEU A C 1
ATOM 593 O O . LEU A 1 83 ? 3.423 -12.579 -14.460 1.00 87.69 83 LEU A O 1
ATOM 597 N N . GLY A 1 84 ? 4.355 -10.754 -13.557 1.00 83.69 84 GLY A N 1
ATOM 598 C CA . GLY A 1 84 ? 4.126 -9.886 -14.703 1.00 83.69 84 GLY A CA 1
ATOM 599 C C . GLY A 1 84 ? 2.658 -9.501 -14.891 1.00 83.69 84 GLY A C 1
ATOM 600 O O . GLY A 1 84 ? 2.294 -8.975 -15.927 1.00 83.69 84 GLY A O 1
ATOM 601 N N . TRP A 1 85 ? 1.763 -9.732 -13.937 1.00 83.00 85 TRP A N 1
ATOM 602 C CA . TRP A 1 85 ? 0.353 -9.379 -14.149 1.00 83.00 85 TRP A CA 1
ATOM 603 C C . TRP A 1 85 ? 0.100 -7.879 -14.014 1.00 83.00 85 TRP A C 1
ATOM 605 O O . TRP A 1 85 ? -0.832 -7.348 -14.614 1.00 83.00 85 TRP A O 1
ATOM 615 N N . HIS A 1 86 ? 0.916 -7.198 -13.209 1.00 86.19 86 HIS A N 1
ATOM 616 C CA . HIS A 1 86 ? 0.706 -5.804 -12.846 1.00 86.19 86 HIS A CA 1
ATOM 617 C C . HIS A 1 86 ? 2.009 -5.013 -12.772 1.00 86.19 86 HIS A C 1
ATOM 619 O O . HIS A 1 86 ? 3.033 -5.497 -12.294 1.00 86.19 86 HIS A O 1
ATOM 625 N N . ARG A 1 87 ? 1.951 -3.744 -13.183 1.00 89.19 87 ARG A N 1
ATOM 626 C CA . ARG A 1 87 ? 3.032 -2.785 -12.922 1.00 89.19 87 ARG A CA 1
ATOM 627 C C . ARG A 1 87 ? 3.006 -2.388 -11.437 1.00 89.19 87 ARG A C 1
ATOM 629 O O . ARG A 1 87 ? 1.924 -2.365 -10.843 1.00 89.19 87 ARG A O 1
ATOM 636 N N . PRO A 1 88 ? 4.137 -1.972 -10.837 1.00 89.50 88 PRO A N 1
ATOM 637 C CA . PRO A 1 88 ? 4.181 -1.575 -9.425 1.00 89.50 88 PRO A CA 1
ATOM 638 C C . PRO A 1 88 ? 3.138 -0.509 -9.059 1.00 89.50 88 PRO A C 1
ATOM 640 O O . PRO A 1 88 ? 2.512 -0.559 -8.000 1.00 89.50 88 PRO A O 1
ATOM 643 N N . SER A 1 89 ? 2.890 0.440 -9.968 1.00 90.75 89 SER A N 1
ATOM 644 C CA . SER A 1 89 ? 1.904 1.496 -9.750 1.00 90.75 89 SER A CA 1
ATOM 645 C C . SER A 1 89 ? 0.447 1.017 -9.822 1.00 90.75 89 SER A C 1
ATOM 647 O O . SER A 1 89 ? -0.400 1.669 -9.220 1.00 90.75 89 SER A O 1
ATOM 649 N N . ASP A 1 90 ? 0.136 -0.123 -10.457 1.00 91.94 90 ASP A N 1
ATOM 650 C CA . ASP A 1 90 ? -1.211 -0.731 -10.406 1.00 91.94 90 ASP A CA 1
ATOM 651 C C . ASP A 1 90 ? -1.556 -1.180 -8.985 1.00 91.94 90 ASP A C 1
ATOM 653 O O . ASP A 1 90 ? -2.679 -0.985 -8.515 1.00 91.94 90 ASP A O 1
ATOM 657 N N . VAL A 1 91 ? -0.571 -1.771 -8.304 1.00 93.94 91 VAL A N 1
ATOM 658 C CA . VAL A 1 91 ? -0.675 -2.225 -6.916 1.00 93.94 91 VAL A CA 1
ATOM 659 C C . VAL A 1 91 ? -0.739 -1.023 -5.976 1.00 93.94 91 VAL A C 1
ATOM 661 O O . VAL A 1 91 ? -1.624 -0.960 -5.127 1.00 93.94 91 VAL A O 1
ATOM 664 N N . ALA A 1 92 ? 0.138 -0.031 -6.165 1.00 94.75 92 ALA A N 1
ATOM 665 C CA . ALA A 1 92 ? 0.118 1.203 -5.381 1.00 94.75 92 ALA A CA 1
ATOM 666 C C . ALA A 1 92 ? -1.241 1.920 -5.472 1.00 94.75 92 ALA A C 1
ATOM 668 O O . ALA A 1 92 ? -1.820 2.282 -4.448 1.00 94.75 92 ALA A O 1
ATOM 669 N N . GLY A 1 93 ? -1.782 2.071 -6.687 1.00 92.75 93 GLY A N 1
ATOM 670 C CA . GLY A 1 93 ? -3.092 2.682 -6.916 1.00 92.75 93 GLY A CA 1
ATOM 671 C C . GLY A 1 93 ? -4.222 1.930 -6.214 1.00 92.75 93 GLY A C 1
ATOM 672 O O . GLY A 1 93 ? -5.049 2.551 -5.550 1.00 92.75 93 GLY A O 1
ATOM 673 N N . ALA A 1 94 ? -4.223 0.597 -6.287 1.00 93.94 94 ALA A N 1
ATOM 674 C CA . ALA A 1 94 ? -5.198 -0.242 -5.592 1.00 93.94 94 ALA A CA 1
ATOM 675 C C . ALA A 1 94 ? -5.163 -0.046 -4.066 1.00 93.94 94 ALA A C 1
ATOM 677 O O . ALA A 1 94 ? -6.200 0.180 -3.440 1.00 93.94 94 ALA A O 1
ATOM 678 N N . VAL A 1 95 ? -3.970 -0.065 -3.462 1.00 96.69 95 VAL A N 1
ATOM 679 C CA . VAL A 1 95 ? -3.798 0.124 -2.012 1.00 96.69 95 VAL A CA 1
ATOM 680 C C . VAL A 1 95 ? -4.274 1.513 -1.572 1.00 96.69 95 VAL A C 1
ATOM 682 O O . VAL A 1 95 ? -4.960 1.634 -0.555 1.00 96.69 95 VAL A O 1
ATOM 685 N N . LEU A 1 96 ? -3.978 2.556 -2.355 1.00 96.31 96 LEU A N 1
ATOM 686 C CA . LEU A 1 96 ? -4.435 3.922 -2.084 1.00 96.31 96 LEU A CA 1
ATOM 687 C C . LEU A 1 96 ? -5.956 4.072 -2.213 1.00 96.31 96 LEU A C 1
ATOM 689 O O . LEU A 1 96 ? -6.558 4.754 -1.388 1.00 96.31 96 LEU A O 1
ATOM 693 N N . ILE A 1 97 ? -6.593 3.409 -3.186 1.00 95.31 97 ILE A N 1
ATOM 694 C CA . ILE A 1 97 ? -8.060 3.390 -3.316 1.00 95.31 97 ILE A CA 1
ATOM 695 C C . ILE A 1 97 ? -8.694 2.764 -2.073 1.00 95.31 97 ILE A C 1
ATOM 697 O O . ILE A 1 97 ? -9.600 3.354 -1.486 1.00 95.31 97 ILE A O 1
ATOM 701 N N . VAL A 1 98 ? -8.192 1.609 -1.622 1.00 96.19 98 VAL A N 1
ATOM 702 C CA . VAL A 1 98 ? -8.684 0.962 -0.394 1.00 96.19 98 VAL A CA 1
ATOM 703 C C . VAL A 1 98 ? -8.501 1.882 0.819 1.00 96.19 98 VAL A C 1
ATOM 705 O O . VAL A 1 98 ? -9.434 2.044 1.609 1.00 96.19 98 VAL A O 1
ATOM 708 N N . GLY A 1 99 ? -7.336 2.530 0.933 1.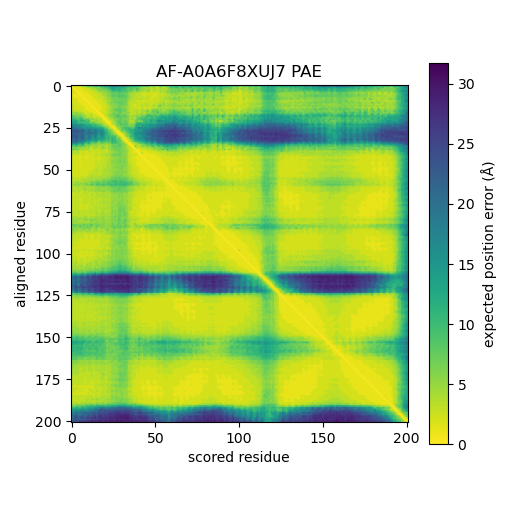00 94.12 99 GLY A N 1
ATOM 709 C CA . GLY A 1 99 ? -7.050 3.536 1.958 1.00 94.12 99 GLY A CA 1
ATOM 710 C C . GLY A 1 99 ? -8.027 4.716 1.936 1.00 94.12 99 GLY A C 1
ATOM 711 O O . GLY A 1 99 ? -8.565 5.102 2.973 1.00 94.12 99 GLY A O 1
ATOM 712 N N . GLY A 1 100 ? -8.323 5.251 0.751 1.00 93.00 100 GLY A N 1
ATOM 713 C CA . GLY A 1 100 ? -9.299 6.322 0.562 1.00 93.00 100 GLY A CA 1
ATOM 714 C C . GLY A 1 100 ? -10.715 5.903 0.960 1.00 93.00 100 GLY A C 1
ATOM 715 O O . GLY A 1 100 ? -11.399 6.642 1.666 1.00 93.00 100 GLY A O 1
ATOM 716 N N . CYS A 1 101 ? -11.141 4.693 0.585 1.00 93.31 101 CYS A N 1
ATOM 717 C CA . CYS A 1 101 ? -12.449 4.157 0.962 1.00 93.31 101 CYS A CA 1
ATOM 718 C C . CYS A 1 101 ? -12.602 4.002 2.484 1.00 93.31 101 CYS A C 1
ATOM 720 O O . CYS A 1 101 ? -13.651 4.362 3.022 1.00 93.31 101 CYS A O 1
ATOM 722 N N . VAL A 1 102 ? -11.583 3.493 3.192 1.00 92.56 102 VAL A N 1
ATOM 723 C CA . VAL A 1 102 ? -11.664 3.337 4.658 1.00 92.56 102 VAL A CA 1
ATOM 724 C C . VAL A 1 102 ? -11.598 4.688 5.366 1.00 92.56 102 VAL A C 1
ATOM 726 O O . VAL A 1 102 ? -12.344 4.910 6.319 1.00 92.56 102 VAL A O 1
ATOM 729 N N . ALA A 1 103 ? -10.779 5.622 4.873 1.00 90.44 103 ALA A N 1
ATOM 730 C CA . ALA A 1 103 ? -10.711 6.979 5.406 1.00 90.44 103 ALA A CA 1
ATOM 731 C C . ALA A 1 103 ? -12.047 7.718 5.241 1.00 90.44 103 ALA A C 1
ATOM 733 O O . ALA A 1 103 ? -12.533 8.323 6.196 1.00 90.44 103 ALA A O 1
ATOM 734 N N . LEU A 1 104 ? -12.681 7.612 4.067 1.00 90.25 104 LEU A N 1
ATOM 735 C CA . LEU A 1 104 ? -14.003 8.182 3.812 1.00 90.25 104 LEU A CA 1
ATOM 736 C C . LEU A 1 104 ? -15.068 7.553 4.717 1.00 90.25 104 LEU A C 1
ATOM 738 O O . LEU A 1 104 ? -15.860 8.277 5.314 1.00 90.25 104 LEU A O 1
ATOM 742 N N . ALA A 1 105 ? -15.068 6.226 4.872 1.00 87.88 105 ALA A N 1
ATOM 743 C CA . ALA A 1 105 ? -15.983 5.550 5.788 1.00 87.88 105 ALA A CA 1
ATOM 744 C C . ALA A 1 105 ? -15.799 6.039 7.237 1.00 87.88 105 ALA A C 1
ATOM 746 O O . ALA A 1 105 ? -16.780 6.343 7.912 1.00 87.88 105 ALA A O 1
ATOM 747 N N . GLY A 1 106 ? -14.551 6.178 7.696 1.00 85.12 106 GLY A N 1
ATOM 748 C CA . GLY A 1 106 ? -14.231 6.736 9.011 1.00 85.12 106 GLY A CA 1
ATOM 749 C C . GLY A 1 106 ? -14.712 8.179 9.178 1.00 85.12 106 GLY A C 1
ATOM 750 O O . GLY A 1 106 ? -15.329 8.505 10.190 1.00 85.12 106 GLY A O 1
ATOM 751 N N . LEU A 1 107 ? -14.496 9.029 8.170 1.00 86.62 107 LEU A N 1
ATOM 752 C CA . LEU A 1 107 ? -14.964 10.415 8.164 1.00 86.62 107 LEU A CA 1
ATOM 753 C C . LEU A 1 107 ? -16.493 10.498 8.258 1.00 86.62 107 LEU A C 1
ATOM 755 O O . LEU A 1 107 ? -17.013 11.233 9.093 1.00 86.62 107 LEU A O 1
ATOM 759 N N . LEU A 1 108 ? -17.216 9.721 7.448 1.00 86.88 108 LEU A N 1
ATOM 760 C CA . LEU A 1 108 ? -18.681 9.691 7.465 1.00 86.88 108 LEU A CA 1
ATOM 761 C C . LEU A 1 108 ? -19.230 9.239 8.823 1.00 86.88 108 LEU A C 1
ATOM 763 O O . LEU A 1 108 ? -20.218 9.796 9.295 1.00 86.88 108 LEU A O 1
ATOM 767 N N . LEU A 1 109 ? -18.576 8.279 9.485 1.00 83.62 109 LEU A N 1
ATOM 768 C CA . LEU A 1 109 ? -18.960 7.850 10.832 1.00 83.62 109 LEU A CA 1
ATOM 769 C C . LEU A 1 109 ? -18.787 8.964 11.863 1.00 83.62 109 LEU A C 1
ATOM 771 O O . LEU A 1 109 ? -19.696 9.183 12.664 1.00 83.62 109 LEU A O 1
ATOM 775 N N . VAL A 1 110 ? -17.656 9.676 11.819 1.00 82.25 110 VAL A N 1
ATOM 776 C CA . VAL A 1 110 ? -17.379 10.818 12.706 1.00 82.25 110 VAL A CA 1
ATOM 777 C C . VAL A 1 110 ? -18.400 11.936 12.499 1.00 82.25 110 VAL A C 1
ATOM 779 O O . VAL A 1 110 ? -18.885 12.502 13.476 1.00 82.25 110 VAL A O 1
ATOM 782 N N . LEU A 1 111 ? -18.750 12.237 11.245 1.00 85.00 111 LEU A N 1
ATOM 783 C CA . LEU A 1 111 ? -19.756 13.248 10.914 1.00 85.00 111 LEU A CA 1
ATOM 784 C C . LEU A 1 111 ? -21.164 12.833 11.367 1.00 85.00 111 LEU A C 1
ATOM 786 O O . LEU A 1 111 ? -21.910 13.671 11.865 1.00 85.00 111 LEU A O 1
ATOM 790 N N . ALA A 1 112 ? -21.519 11.552 11.234 1.00 82.88 112 ALA A N 1
ATOM 791 C CA . ALA A 1 112 ? -22.839 11.041 11.603 1.00 82.88 112 ALA A CA 1
ATOM 792 C C . ALA A 1 112 ? -23.056 10.906 13.125 1.00 82.88 112 ALA A C 1
ATOM 794 O O . ALA A 1 112 ? -24.190 11.015 13.579 1.00 82.88 112 ALA A O 1
ATOM 795 N N . HIS A 1 113 ? -21.998 10.675 13.913 1.00 75.06 113 HIS A N 1
ATOM 796 C CA . HIS A 1 113 ? -22.083 10.381 15.357 1.00 75.06 113 HIS A CA 1
ATOM 797 C C . HIS A 1 113 ? -21.451 11.477 16.238 1.00 75.06 113 HIS A C 1
ATOM 799 O O . HIS A 1 113 ? -20.828 11.167 17.253 1.00 75.06 113 HIS A O 1
ATOM 805 N N . GLY A 1 114 ? -21.546 12.748 15.828 1.00 58.97 114 GLY A N 1
ATOM 806 C CA . GLY A 1 114 ? -20.803 13.886 16.390 1.00 58.97 114 GLY A CA 1
ATOM 807 C C . GLY A 1 114 ? -20.511 13.848 17.904 1.00 58.97 114 GLY A C 1
ATOM 808 O O . GLY A 1 114 ? -21.408 13.647 18.705 1.00 58.97 114 GLY A O 1
ATOM 809 N N . ARG A 1 115 ? -19.239 14.089 18.275 1.00 54.53 115 ARG A N 1
ATOM 810 C CA . ARG A 1 115 ? -18.648 14.363 19.618 1.00 54.53 115 ARG A CA 1
ATOM 811 C C . ARG A 1 115 ? -19.026 13.481 20.830 1.00 54.53 115 ARG A C 1
ATOM 813 O O . ARG A 1 115 ? -18.360 13.618 21.853 1.00 54.53 115 ARG A O 1
ATOM 820 N N . GLU A 1 116 ? -19.986 12.564 20.751 1.00 52.88 116 GLU A N 1
ATOM 821 C CA . GLU A 1 116 ? -20.398 11.704 21.876 1.00 52.88 116 GLU A CA 1
ATOM 822 C C . GLU A 1 116 ? -19.464 10.502 22.110 1.00 52.88 116 GLU A C 1
ATOM 824 O O . GLU A 1 116 ? -19.570 9.795 23.114 1.00 52.88 116 GLU A O 1
ATOM 829 N N . ALA A 1 117 ? -18.483 10.284 21.232 1.00 50.84 117 ALA A N 1
ATOM 830 C CA . ALA A 1 117 ? -17.491 9.232 21.396 1.00 50.84 117 ALA A CA 1
ATOM 831 C C . ALA A 1 117 ? -16.422 9.604 22.438 1.00 50.84 117 ALA A C 1
ATOM 833 O O . ALA A 1 117 ? -15.386 10.187 22.112 1.00 50.84 117 ALA A O 1
ATOM 834 N N . ARG A 1 118 ? -16.626 9.218 23.706 1.00 49.75 118 ARG A N 1
ATOM 835 C CA . ARG A 1 118 ? -15.512 9.117 24.664 1.00 49.75 118 ARG A CA 1
ATOM 836 C C . ARG A 1 118 ? -14.579 7.990 24.220 1.00 49.75 118 ARG A C 1
ATOM 838 O O . ARG A 1 118 ? -14.851 6.811 24.429 1.00 49.75 118 ARG A O 1
ATOM 845 N N . VAL A 1 119 ? 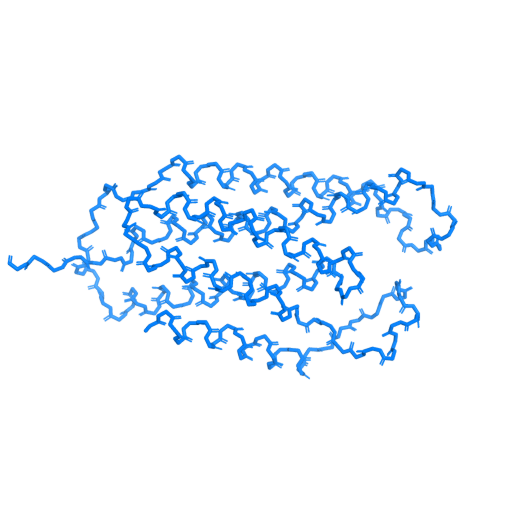-13.474 8.384 23.599 1.00 52.38 119 VAL A N 1
ATOM 846 C CA . VAL A 1 119 ? -12.371 7.512 23.189 1.00 52.38 119 VAL A CA 1
ATOM 847 C C . VAL A 1 119 ? -11.666 6.966 24.430 1.00 52.38 119 VAL A C 1
ATOM 849 O O . VAL A 1 119 ? -11.139 7.734 25.237 1.00 52.38 119 VAL A O 1
ATOM 852 N N . LYS A 1 120 ? -11.612 5.640 24.582 1.00 47.81 120 LYS A N 1
ATOM 853 C CA . LYS A 1 120 ? -10.717 5.012 25.558 1.00 47.81 120 LYS A CA 1
ATOM 854 C C . LYS A 1 120 ? -9.311 4.986 24.947 1.00 47.81 120 LYS A C 1
ATOM 856 O O . LYS A 1 120 ? -9.091 4.328 23.936 1.00 47.81 120 LYS A O 1
ATOM 861 N N . ALA A 1 121 ? -8.368 5.709 25.551 1.00 51.47 121 ALA A N 1
ATOM 862 C CA . ALA A 1 121 ? -6.978 5.829 25.083 1.00 51.47 121 ALA A CA 1
ATOM 863 C C . ALA A 1 121 ? -6.202 4.490 25.029 1.00 51.47 121 ALA A C 1
ATOM 865 O O . ALA A 1 121 ? -5.130 4.420 24.437 1.00 51.47 121 ALA A O 1
ATOM 866 N N . ASP A 1 122 ? -6.759 3.434 25.623 1.00 52.91 122 ASP A N 1
ATOM 867 C CA . ASP A 1 122 ? -6.117 2.136 25.864 1.00 52.91 122 ASP A CA 1
ATOM 868 C C . ASP A 1 122 ? -5.961 1.257 24.610 1.00 52.91 122 ASP A C 1
ATOM 870 O O . ASP A 1 122 ? -5.206 0.289 24.612 1.00 52.91 122 ASP A O 1
ATOM 874 N N . ASP A 1 123 ? -6.656 1.587 23.519 1.00 62.22 123 ASP A N 1
ATOM 875 C CA . ASP A 1 123 ? -6.600 0.778 22.302 1.00 62.22 123 ASP A CA 1
ATOM 876 C C . ASP A 1 123 ? -5.408 1.131 21.399 1.00 62.22 123 ASP A C 1
ATOM 878 O O . ASP A 1 123 ? -5.189 0.398 20.446 1.00 62.22 123 ASP A O 1
ATOM 882 N N . ALA A 1 124 ? -4.631 2.193 21.675 1.00 63.81 124 ALA A N 1
ATOM 883 C CA . ALA A 1 124 ? -3.783 2.933 20.718 1.00 63.81 124 ALA A CA 1
ATOM 884 C C . ALA A 1 124 ? -2.714 2.160 19.904 1.00 63.81 124 ALA A C 1
ATOM 886 O O . ALA A 1 124 ? -2.084 2.761 19.033 1.00 63.81 124 ALA A O 1
ATOM 887 N N . HIS A 1 125 ? -2.463 0.875 20.200 1.00 84.94 125 HIS A N 1
ATOM 888 C CA . HIS A 1 125 ? -1.401 0.025 19.623 1.00 84.94 125 HIS A CA 1
ATOM 889 C C . HIS A 1 125 ? -0.143 0.803 19.188 1.00 84.94 125 HIS A C 1
ATOM 891 O O . HIS A 1 125 ? 0.312 0.646 18.049 1.00 84.94 125 HIS A O 1
ATOM 897 N N . PRO A 1 126 ? 0.441 1.651 20.063 1.00 88.12 126 PRO A N 1
ATOM 898 C CA . PRO A 1 126 ? 1.427 2.648 19.652 1.00 88.12 126 PRO A CA 1
ATOM 899 C C . PRO A 1 126 ? 2.671 1.998 19.057 1.00 88.12 126 PRO A C 1
ATOM 901 O O . PRO A 1 126 ? 3.249 2.531 18.115 1.00 88.12 126 PRO A O 1
ATOM 904 N N . PHE A 1 127 ? 3.040 0.812 19.547 1.00 93.06 127 PHE A N 1
ATOM 905 C CA . PHE A 1 127 ? 4.120 0.017 18.979 1.00 93.06 127 PHE A CA 1
ATOM 906 C C . PHE A 1 127 ? 3.838 -0.390 17.527 1.00 93.06 127 PHE A C 1
ATOM 908 O O . PHE A 1 127 ? 4.658 -0.119 16.658 1.00 93.06 127 PHE A O 1
ATOM 915 N N . ALA A 1 128 ? 2.678 -0.994 17.242 1.00 94.88 128 ALA A N 1
ATOM 916 C CA . ALA A 1 128 ? 2.347 -1.456 15.893 1.00 94.88 128 ALA A CA 1
ATOM 917 C C . ALA A 1 128 ? 2.204 -0.285 14.912 1.00 94.88 128 ALA A C 1
ATOM 919 O O . ALA A 1 128 ? 2.711 -0.360 13.796 1.00 94.88 128 ALA A O 1
ATOM 920 N N . VAL A 1 129 ? 1.577 0.816 15.343 1.00 95.00 129 VAL A N 1
ATOM 921 C CA . VAL A 1 129 ? 1.488 2.048 14.547 1.00 95.00 129 VAL A CA 1
ATOM 922 C C . VAL A 1 129 ? 2.884 2.594 14.259 1.00 95.00 129 VAL A C 1
ATOM 924 O O . VAL A 1 129 ? 3.221 2.819 13.102 1.00 95.00 129 VAL A O 1
ATOM 927 N N . THR A 1 130 ? 3.720 2.763 15.286 1.00 95.81 130 THR A N 1
ATOM 928 C CA . THR A 1 130 ? 5.081 3.297 15.128 1.00 95.81 130 THR A CA 1
ATOM 929 C C . THR A 1 130 ? 5.917 2.407 14.216 1.00 95.81 130 THR A C 1
ATOM 931 O O . THR A 1 130 ? 6.563 2.913 13.305 1.00 95.81 130 THR A O 1
ATOM 934 N N . LEU A 1 131 ? 5.855 1.086 14.399 1.00 97.75 131 LEU A N 1
ATOM 935 C CA . LEU A 1 131 ? 6.554 0.118 13.560 1.00 97.75 131 LEU A CA 1
ATOM 936 C C . LEU A 1 131 ? 6.128 0.235 12.092 1.00 97.75 131 LEU A C 1
ATOM 938 O O . LEU A 1 131 ? 6.987 0.346 11.221 1.00 97.75 131 LEU A O 1
ATOM 942 N N . LEU A 1 132 ? 4.820 0.252 11.817 1.00 97.75 132 LEU A N 1
ATOM 943 C CA . LEU A 1 132 ? 4.287 0.378 10.458 1.00 97.75 132 LEU A CA 1
ATOM 944 C C . LEU A 1 132 ? 4.656 1.721 9.819 1.00 97.75 132 LEU A C 1
ATOM 946 O O . LEU A 1 132 ? 4.988 1.760 8.638 1.00 97.75 132 LEU A O 1
ATOM 950 N N . MET A 1 133 ? 4.647 2.813 10.586 1.00 97.94 133 MET A N 1
ATOM 951 C CA . MET A 1 133 ? 5.005 4.138 10.076 1.00 97.94 133 MET A CA 1
ATOM 952 C C . MET A 1 133 ? 6.510 4.284 9.830 1.00 97.94 133 MET A C 1
ATOM 954 O O . MET A 1 133 ? 6.900 4.840 8.806 1.00 97.94 133 MET A O 1
ATOM 958 N N . ILE A 1 134 ? 7.365 3.748 10.709 1.00 98.31 134 ILE A N 1
ATOM 959 C CA . ILE A 1 134 ? 8.815 3.697 10.474 1.00 98.31 134 ILE A CA 1
ATOM 960 C C . ILE A 1 134 ? 9.108 2.830 9.249 1.00 98.31 134 ILE A C 1
ATOM 962 O O . ILE A 1 134 ? 9.838 3.267 8.362 1.00 98.31 134 ILE A O 1
ATOM 966 N N . ALA A 1 135 ? 8.505 1.640 9.160 1.00 98.38 135 ALA A N 1
ATOM 967 C CA . ALA A 1 135 ? 8.649 0.767 7.999 1.00 98.38 135 ALA A CA 1
ATOM 968 C C . ALA A 1 135 ? 8.202 1.477 6.716 1.00 98.38 135 ALA A C 1
ATOM 970 O O . ALA A 1 135 ? 8.928 1.451 5.728 1.00 98.38 135 ALA A O 1
ATOM 971 N N . ALA A 1 136 ? 7.062 2.174 6.744 1.00 98.38 136 ALA A N 1
ATOM 972 C CA . ALA A 1 136 ? 6.584 2.966 5.619 1.00 98.38 136 ALA A CA 1
ATOM 973 C C . ALA A 1 136 ? 7.614 4.006 5.172 1.00 98.38 136 ALA A C 1
ATOM 975 O O . ALA A 1 136 ? 7.978 4.031 4.001 1.00 98.38 136 ALA A O 1
ATOM 976 N N . VAL A 1 137 ? 8.124 4.829 6.093 1.00 98.56 137 VAL A N 1
ATOM 977 C CA . VAL A 1 137 ? 9.115 5.866 5.772 1.00 98.56 137 VAL A CA 1
ATOM 978 C C . VAL A 1 137 ? 10.391 5.246 5.209 1.00 98.56 137 VAL A C 1
ATOM 980 O O . VAL A 1 137 ? 10.834 5.644 4.136 1.00 98.56 137 VAL A O 1
ATOM 983 N N . VAL A 1 138 ? 10.960 4.246 5.883 1.00 98.69 138 VAL A N 1
ATOM 984 C CA . VAL A 1 138 ? 12.210 3.601 5.456 1.00 98.69 138 VAL A CA 1
ATOM 985 C C . VAL A 1 138 ? 12.059 2.962 4.074 1.00 98.69 138 VAL A C 1
ATOM 987 O O . VAL A 1 138 ? 12.903 3.175 3.205 1.00 98.69 138 VAL A O 1
ATOM 990 N N . LEU A 1 139 ? 10.976 2.220 3.839 1.00 98.56 139 LEU A N 1
ATOM 991 C CA . LEU A 1 139 ? 10.737 1.531 2.571 1.00 98.56 139 LEU A CA 1
ATOM 992 C C . LEU A 1 139 ? 10.425 2.503 1.429 1.00 98.56 139 LEU A C 1
ATOM 994 O O . LEU A 1 139 ? 10.892 2.292 0.313 1.00 98.56 139 LEU A O 1
ATOM 998 N N . LEU A 1 140 ? 9.691 3.588 1.694 1.00 98.31 140 LEU A N 1
ATOM 999 C CA . LEU A 1 140 ? 9.425 4.628 0.697 1.00 98.31 140 LEU A CA 1
ATOM 1000 C C . LEU A 1 140 ? 10.689 5.419 0.347 1.00 98.31 140 LEU A C 1
ATOM 1002 O O . LEU A 1 140 ? 10.901 5.727 -0.823 1.00 98.31 140 LEU A O 1
ATOM 1006 N N . LEU A 1 141 ? 11.554 5.706 1.324 1.00 98.50 141 LEU A N 1
ATOM 1007 C CA . LEU A 1 141 ? 12.858 6.324 1.070 1.00 98.50 141 LEU A CA 1
ATOM 1008 C C . LEU A 1 141 ? 13.769 5.393 0.264 1.00 98.50 141 LEU A C 1
ATOM 1010 O O . LEU A 1 141 ? 14.406 5.841 -0.687 1.00 98.50 141 LEU A O 1
ATOM 1014 N N . ALA A 1 142 ? 13.793 4.097 0.588 1.00 98.19 142 ALA A N 1
ATOM 1015 C CA . ALA A 1 142 ? 14.525 3.100 -0.190 1.00 98.19 142 ALA A CA 1
ATOM 1016 C C . ALA A 1 142 ? 13.994 3.004 -1.630 1.00 98.19 142 ALA A C 1
ATOM 1018 O O . ALA A 1 142 ? 14.781 2.991 -2.575 1.00 98.19 142 ALA A O 1
ATOM 1019 N N . ALA A 1 143 ? 12.670 3.011 -1.811 1.00 97.81 143 ALA A N 1
ATOM 1020 C CA . ALA A 1 143 ? 12.033 3.026 -3.124 1.00 97.81 143 ALA A CA 1
ATOM 1021 C C . ALA A 1 143 ? 12.378 4.294 -3.919 1.00 97.81 143 ALA A C 1
ATOM 1023 O O . ALA A 1 143 ? 12.712 4.202 -5.097 1.00 97.81 143 ALA A O 1
ATOM 1024 N N . ALA A 1 144 ? 12.358 5.465 -3.275 1.00 97.62 144 ALA A N 1
ATOM 1025 C CA . ALA A 1 144 ? 12.736 6.732 -3.894 1.00 97.62 144 ALA A CA 1
ATOM 1026 C C . ALA A 1 144 ? 14.219 6.756 -4.294 1.00 97.62 144 ALA A C 1
ATOM 1028 O O . ALA A 1 144 ? 14.547 7.188 -5.396 1.00 97.62 144 ALA A O 1
ATOM 1029 N N . GLY A 1 145 ? 15.111 6.247 -3.439 1.00 97.62 145 GLY A N 1
ATOM 1030 C CA . GLY A 1 145 ? 16.537 6.124 -3.741 1.00 97.62 145 GLY A CA 1
ATOM 1031 C C . GLY A 1 145 ? 16.814 5.152 -4.890 1.00 97.62 145 GLY A C 1
ATOM 1032 O O . GLY A 1 14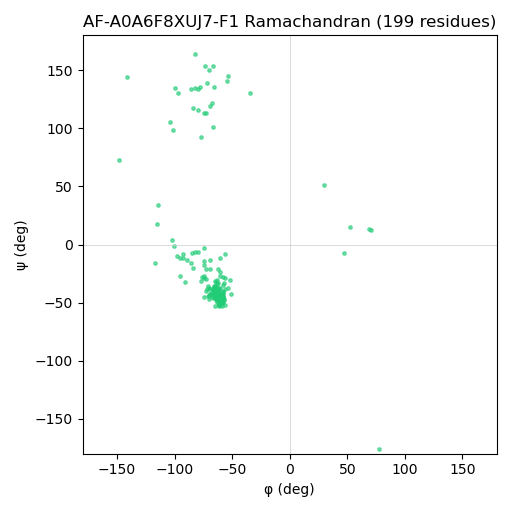5 ? 17.589 5.467 -5.793 1.00 97.62 145 GLY A O 1
ATOM 1033 N N . ALA A 1 146 ? 16.137 4.001 -4.904 1.00 96.62 146 ALA A N 1
ATOM 1034 C CA . ALA A 1 146 ? 16.213 3.042 -6.001 1.00 96.62 146 ALA A CA 1
ATOM 1035 C C . ALA A 1 146 ? 15.693 3.646 -7.312 1.00 96.62 146 ALA A C 1
ATOM 1037 O O . ALA A 1 146 ? 16.376 3.555 -8.328 1.00 96.62 146 ALA A O 1
ATOM 1038 N N . PHE A 1 147 ? 14.539 4.323 -7.277 1.00 94.81 147 PHE A N 1
ATOM 1039 C CA . PHE A 1 147 ? 13.983 5.037 -8.425 1.00 94.81 147 PHE A CA 1
ATOM 1040 C C . PHE A 1 147 ? 14.958 6.093 -8.949 1.00 94.81 147 PHE A C 1
ATOM 1042 O O . PHE A 1 147 ? 15.269 6.094 -10.133 1.00 94.81 147 PHE A O 1
ATOM 1049 N N . TRP A 1 148 ? 15.502 6.942 -8.073 1.00 96.38 148 TRP A N 1
ATOM 1050 C CA . TRP A 1 148 ? 16.475 7.967 -8.451 1.00 96.38 148 TRP A CA 1
ATOM 1051 C C . TRP A 1 148 ? 17.714 7.369 -9.128 1.00 96.38 148 TRP A C 1
ATOM 1053 O O . TRP A 1 148 ? 18.178 7.901 -10.134 1.00 96.38 148 TRP A O 1
ATOM 1063 N N . ARG A 1 149 ? 18.200 6.222 -8.634 1.00 94.88 149 ARG A N 1
ATOM 1064 C CA . ARG A 1 149 ? 19.340 5.506 -9.222 1.00 94.88 149 ARG A CA 1
ATOM 1065 C C . ARG A 1 149 ? 19.052 4.976 -10.629 1.00 94.88 149 ARG A C 1
ATOM 1067 O O . ARG A 1 149 ? 19.950 5.008 -11.463 1.00 94.88 149 ARG A O 1
ATOM 1074 N N . VAL A 1 150 ? 17.843 4.473 -10.890 1.00 93.75 150 VAL A N 1
ATOM 1075 C CA . VAL A 1 150 ? 17.506 3.822 -12.174 1.00 93.75 150 VAL A CA 1
ATOM 1076 C C . VAL A 1 150 ? 16.779 4.736 -13.165 1.00 93.75 150 VAL A C 1
ATOM 1078 O O . VAL A 1 150 ? 16.645 4.385 -14.331 1.00 93.75 150 VAL A O 1
ATOM 1081 N N . ASN A 1 151 ? 16.333 5.925 -12.753 1.00 92.06 151 ASN A N 1
ATOM 1082 C CA . ASN A 1 151 ? 15.547 6.822 -13.608 1.00 92.06 151 ASN A CA 1
ATOM 1083 C C . ASN A 1 151 ? 16.297 7.269 -14.880 1.00 92.06 151 ASN A C 1
ATOM 1085 O O . ASN A 1 151 ? 15.672 7.543 -15.899 1.00 92.06 151 ASN A O 1
ATOM 1089 N N . GLY A 1 152 ? 17.634 7.307 -14.849 1.00 91.19 152 GLY A N 1
ATOM 1090 C CA . GLY A 1 152 ? 18.460 7.683 -16.004 1.00 91.19 152 GLY A CA 1
ATOM 1091 C C . GLY A 1 152 ? 18.461 6.675 -17.159 1.00 91.19 152 GLY A C 1
ATOM 1092 O O . GLY A 1 152 ? 18.897 7.025 -18.249 1.00 91.19 152 GLY A O 1
ATOM 1093 N N . VAL A 1 153 ? 17.971 5.451 -16.941 1.00 88.75 153 VAL A N 1
ATOM 1094 C CA . VAL A 1 153 ? 17.946 4.375 -17.950 1.00 88.75 153 VAL A CA 1
ATOM 1095 C C . VAL A 1 153 ? 16.524 3.968 -18.348 1.00 88.75 153 VAL A C 1
ATOM 1097 O O . VAL A 1 153 ? 16.310 2.905 -18.918 1.00 88.75 153 VAL A O 1
ATOM 1100 N N . ALA A 1 154 ? 15.529 4.810 -18.053 1.00 82.69 154 ALA A N 1
ATOM 1101 C CA . ALA A 1 154 ? 14.116 4.500 -18.278 1.00 82.69 154 ALA A CA 1
ATOM 1102 C C . ALA A 1 154 ? 13.743 4.267 -19.758 1.00 82.69 154 ALA A C 1
ATOM 1104 O O . ALA A 1 154 ? 12.723 3.644 -20.032 1.00 82.69 154 ALA A O 1
ATOM 1105 N N . THR A 1 155 ? 14.546 4.769 -20.701 1.00 84.31 155 THR A N 1
ATOM 1106 C CA . THR A 1 155 ? 14.346 4.595 -22.151 1.00 84.31 155 THR A CA 1
ATOM 1107 C C . THR A 1 155 ? 15.228 3.505 -22.761 1.00 84.31 155 THR A C 1
ATOM 1109 O O . THR A 1 155 ? 15.170 3.289 -23.969 1.00 84.31 155 THR A O 1
ATOM 1112 N N . THR A 1 156 ? 16.081 2.861 -21.965 1.00 86.31 156 THR A N 1
ATOM 1113 C CA . THR A 1 156 ? 16.984 1.807 -22.435 1.00 86.31 156 THR A CA 1
ATOM 1114 C C . THR A 1 156 ? 16.230 0.472 -22.508 1.00 86.31 156 THR A C 1
ATOM 1116 O O . THR A 1 156 ? 15.516 0.144 -21.555 1.00 86.31 156 THR A O 1
ATOM 1119 N N . PRO A 1 157 ? 16.370 -0.307 -23.599 1.00 85.44 157 PRO A N 1
ATOM 1120 C CA . PRO A 1 157 ? 15.785 -1.643 -23.700 1.00 85.44 157 PRO A CA 1
ATOM 1121 C C . PRO A 1 157 ? 16.201 -2.555 -22.537 1.00 85.44 157 PRO A C 1
ATOM 1123 O O . PRO A 1 157 ? 17.340 -2.524 -22.073 1.00 85.44 157 PRO A O 1
ATOM 1126 N N . VAL A 1 158 ? 15.264 -3.367 -22.038 1.00 84.50 158 VAL A N 1
ATOM 1127 C CA . VAL A 1 158 ? 15.450 -4.175 -20.816 1.00 84.50 158 VAL A CA 1
ATOM 1128 C C . VAL A 1 158 ? 16.543 -5.238 -20.979 1.00 84.50 158 VAL A C 1
ATOM 1130 O O . VAL A 1 158 ? 17.227 -5.568 -20.013 1.00 84.50 158 VAL A O 1
ATOM 1133 N N . ASP A 1 159 ? 16.722 -5.756 -22.190 1.00 85.94 159 ASP A N 1
ATOM 1134 C CA . ASP A 1 159 ? 17.739 -6.737 -22.575 1.00 85.94 159 ASP A CA 1
ATOM 1135 C C . ASP A 1 159 ? 19.167 -6.172 -22.573 1.00 85.94 159 ASP A C 1
ATOM 1137 O O . ASP A 1 159 ? 20.126 -6.928 -22.407 1.00 85.94 159 ASP A O 1
ATOM 1141 N N . GLU A 1 160 ? 19.311 -4.850 -22.666 1.00 89.94 160 GLU A N 1
ATOM 1142 C CA . GLU A 1 160 ? 20.597 -4.151 -22.576 1.00 89.94 160 GLU A CA 1
ATOM 1143 C C . GLU A 1 160 ? 20.966 -3.767 -21.131 1.00 89.94 160 GLU A C 1
ATOM 1145 O O . GLU A 1 160 ? 22.110 -3.396 -20.849 1.00 89.94 160 GLU A O 1
ATOM 1150 N N . LEU A 1 161 ? 20.017 -3.850 -20.191 1.00 91.25 161 LEU A N 1
ATOM 1151 C CA . LEU A 1 161 ? 20.236 -3.426 -18.812 1.00 91.25 161 LEU A CA 1
ATOM 1152 C C . LEU A 1 161 ? 21.042 -4.458 -18.007 1.00 91.25 161 LEU A C 1
ATOM 1154 O O . LEU A 1 161 ? 20.734 -5.655 -18.008 1.00 91.25 161 LEU A O 1
ATOM 1158 N N . PRO A 1 162 ? 22.035 -4.012 -17.217 1.00 93.81 162 PRO A N 1
ATOM 1159 C CA . PRO A 1 162 ? 22.776 -4.911 -16.351 1.00 93.81 162 PRO A CA 1
ATOM 1160 C C . PRO A 1 162 ? 21.896 -5.413 -15.193 1.00 93.81 162 PRO A C 1
ATOM 1162 O O . PRO A 1 162 ? 20.972 -4.743 -14.717 1.00 93.81 162 PRO A O 1
ATOM 1165 N N . ARG A 1 163 ? 22.190 -6.631 -14.715 1.00 93.06 163 ARG A N 1
ATOM 1166 C CA . ARG A 1 163 ? 21.367 -7.334 -13.711 1.00 93.06 163 ARG A CA 1
ATOM 1167 C C . ARG A 1 163 ? 21.189 -6.555 -12.409 1.00 93.06 163 ARG A C 1
ATOM 1169 O O . ARG A 1 163 ? 20.136 -6.648 -11.790 1.00 93.06 163 ARG A O 1
ATOM 1176 N N . ASP A 1 164 ? 22.199 -5.811 -11.977 1.00 93.88 164 ASP A N 1
ATOM 1177 C CA . ASP A 1 164 ? 22.154 -5.001 -10.756 1.00 93.88 164 ASP A CA 1
ATOM 1178 C C . ASP A 1 164 ? 21.130 -3.860 -10.858 1.00 93.88 164 ASP A C 1
ATOM 1180 O O . ASP A 1 164 ? 20.436 -3.551 -9.888 1.00 93.88 164 ASP A O 1
ATOM 1184 N N . THR A 1 165 ? 20.985 -3.278 -12.046 1.00 93.75 165 THR A N 1
ATOM 1185 C CA . THR A 1 165 ? 20.016 -2.222 -12.338 1.00 93.75 165 THR A CA 1
ATOM 1186 C C . THR A 1 165 ? 18.598 -2.781 -12.325 1.00 93.75 165 THR A C 1
ATOM 1188 O O . THR A 1 165 ? 17.727 -2.219 -11.659 1.00 93.75 165 THR A O 1
ATOM 1191 N N . LEU A 1 166 ? 18.382 -3.944 -12.950 1.00 92.56 166 LEU A N 1
ATOM 1192 C CA . LEU A 1 166 ? 17.099 -4.654 -12.908 1.00 92.56 166 LEU A CA 1
ATOM 1193 C C . LEU A 1 166 ? 16.716 -5.062 -11.480 1.00 92.56 166 LEU A C 1
ATOM 1195 O O . LEU A 1 166 ? 15.583 -4.841 -11.052 1.00 92.56 166 LEU A O 1
ATOM 1199 N N . LEU A 1 167 ? 17.668 -5.600 -10.711 1.00 95.31 167 LEU A N 1
ATOM 1200 C CA . LEU A 1 167 ? 17.459 -5.937 -9.302 1.00 95.31 167 LEU A CA 1
ATOM 1201 C C . LEU A 1 167 ? 17.130 -4.697 -8.470 1.00 95.31 167 LEU A C 1
ATOM 1203 O O . LEU A 1 167 ? 16.223 -4.746 -7.642 1.00 95.31 167 LEU A O 1
ATOM 1207 N N . THR A 1 168 ? 17.818 -3.576 -8.701 1.00 96.00 168 THR A N 1
ATOM 1208 C CA . THR A 1 168 ? 17.547 -2.328 -7.978 1.00 96.00 168 THR A CA 1
ATOM 1209 C C . THR A 1 168 ? 16.154 -1.791 -8.295 1.00 96.00 168 THR A C 1
ATOM 1211 O O . THR A 1 168 ? 15.423 -1.420 -7.377 1.00 96.00 168 THR A O 1
ATOM 1214 N N . ALA A 1 169 ? 15.749 -1.807 -9.567 1.00 94.06 169 ALA A N 1
ATOM 1215 C CA . ALA A 1 169 ? 14.408 -1.409 -9.983 1.00 94.06 169 ALA A CA 1
ATOM 1216 C C . ALA A 1 169 ? 13.330 -2.307 -9.350 1.00 94.06 169 ALA A C 1
ATOM 1218 O O . ALA A 1 169 ? 12.359 -1.805 -8.782 1.00 94.06 169 ALA A O 1
ATOM 1219 N N . TYR A 1 170 ? 13.529 -3.628 -9.380 1.00 95.12 170 TYR A N 1
ATOM 1220 C CA . TYR A 1 170 ? 12.608 -4.600 -8.792 1.00 95.12 170 TYR A CA 1
ATOM 1221 C C . TYR A 1 170 ? 12.482 -4.442 -7.271 1.00 95.12 170 TYR A C 1
ATOM 1223 O O . TYR A 1 170 ? 11.372 -4.353 -6.744 1.00 95.12 170 TYR A O 1
ATOM 1231 N N . LEU A 1 171 ? 13.607 -4.374 -6.552 1.00 97.31 171 LEU A N 1
ATOM 1232 C CA . LEU A 1 171 ? 13.615 -4.208 -5.097 1.00 97.31 171 LEU A CA 1
ATOM 1233 C C . LEU A 1 171 ? 13.058 -2.844 -4.685 1.00 97.31 171 LEU A C 1
ATOM 1235 O O . LEU A 1 171 ? 12.323 -2.764 -3.704 1.00 97.31 171 LEU A O 1
ATOM 1239 N N . GLY A 1 172 ? 13.346 -1.789 -5.451 1.00 97.38 172 GLY A N 1
ATOM 1240 C CA . GLY A 1 172 ? 12.767 -0.462 -5.255 1.00 97.38 172 GLY A CA 1
ATOM 1241 C C . GLY A 1 172 ? 11.249 -0.463 -5.410 1.00 97.38 172 GLY A C 1
ATOM 1242 O O . GLY A 1 172 ? 10.538 0.073 -4.561 1.00 97.38 172 GLY A O 1
ATOM 1243 N N . ALA A 1 173 ? 10.734 -1.127 -6.445 1.00 96.25 173 ALA A N 1
ATOM 1244 C CA . ALA A 1 173 ? 9.301 -1.305 -6.649 1.00 96.25 173 ALA A CA 1
ATOM 1245 C C . ALA A 1 173 ? 8.645 -2.118 -5.519 1.00 96.25 173 ALA A C 1
ATOM 1247 O O . ALA A 1 173 ? 7.607 -1.713 -4.992 1.00 96.25 173 ALA A O 1
ATOM 1248 N N . ALA A 1 174 ? 9.266 -3.227 -5.103 1.00 97.75 174 ALA A N 1
ATOM 1249 C CA . ALA A 1 174 ? 8.783 -4.050 -3.997 1.00 97.75 174 ALA A CA 1
ATOM 1250 C C . ALA A 1 174 ? 8.768 -3.277 -2.666 1.00 97.75 174 ALA A C 1
ATOM 1252 O O . ALA A 1 174 ? 7.779 -3.330 -1.931 1.00 97.75 174 ALA A O 1
ATOM 1253 N N . ALA A 1 175 ? 9.822 -2.501 -2.389 1.00 98.25 175 ALA A N 1
ATOM 1254 C CA . ALA A 1 175 ? 9.887 -1.607 -1.239 1.00 98.25 175 ALA A CA 1
ATOM 1255 C C . ALA A 1 175 ? 8.794 -0.531 -1.305 1.00 98.25 175 ALA A C 1
ATOM 1257 O O . ALA A 1 175 ? 8.121 -0.285 -0.308 1.00 98.25 175 ALA A O 1
ATOM 1258 N N . GLY A 1 176 ? 8.539 0.048 -2.482 1.00 98.00 176 GLY A N 1
ATOM 1259 C CA . GLY A 1 176 ? 7.471 1.027 -2.682 1.00 98.00 176 GLY A CA 1
ATOM 1260 C C . GLY A 1 176 ? 6.089 0.458 -2.353 1.00 98.00 176 GLY A C 1
ATOM 1261 O O . GLY A 1 176 ? 5.337 1.066 -1.592 1.00 98.00 176 GLY A O 1
ATOM 1262 N N . ILE A 1 177 ? 5.775 -0.743 -2.852 1.00 98.12 177 ILE A N 1
ATOM 1263 C CA . ILE A 1 177 ? 4.523 -1.454 -2.541 1.00 98.12 177 ILE A CA 1
ATOM 1264 C C . ILE A 1 177 ? 4.398 -1.685 -1.031 1.00 98.12 177 ILE A C 1
ATOM 1266 O O . ILE A 1 177 ? 3.398 -1.294 -0.425 1.00 98.12 177 ILE A O 1
ATOM 1270 N N . ALA A 1 178 ? 5.418 -2.284 -0.410 1.00 98.38 178 ALA A N 1
ATOM 1271 C CA . ALA A 1 178 ? 5.411 -2.587 1.018 1.00 98.38 178 ALA A CA 1
ATOM 1272 C C . ALA A 1 178 ? 5.313 -1.319 1.886 1.00 98.38 178 ALA A C 1
ATOM 1274 O O . ALA A 1 178 ? 4.605 -1.311 2.897 1.00 98.38 178 ALA A O 1
ATOM 1275 N N . GLY A 1 179 ? 5.963 -0.229 1.471 1.00 98.25 179 GLY A N 1
ATOM 1276 C CA . GLY A 1 179 ? 5.912 1.067 2.139 1.00 98.25 179 GLY A CA 1
ATOM 1277 C C . GLY A 1 179 ? 4.515 1.687 2.121 1.00 98.25 179 GLY A C 1
ATOM 1278 O O . GLY A 1 179 ? 4.020 2.108 3.166 1.00 98.25 179 GLY A O 1
ATOM 1279 N N . ILE A 1 180 ? 3.832 1.674 0.969 1.00 98.44 180 ILE A N 1
ATOM 1280 C CA . ILE A 1 180 ? 2.456 2.190 0.840 1.00 98.44 180 ILE A CA 1
ATOM 1281 C C . ILE A 1 180 ? 1.472 1.337 1.649 1.00 98.44 180 ILE A C 1
ATOM 1283 O O . ILE A 1 180 ? 0.635 1.883 2.369 1.00 98.44 180 ILE A O 1
ATOM 1287 N N . VAL A 1 181 ? 1.587 0.006 1.583 1.00 98.56 181 VAL A N 1
ATOM 1288 C CA . VAL A 1 181 ? 0.765 -0.913 2.391 1.00 98.56 181 VAL A CA 1
ATOM 1289 C C . VAL A 1 181 ? 0.947 -0.641 3.884 1.00 98.56 181 VAL A C 1
ATOM 1291 O O . VAL A 1 181 ? -0.040 -0.543 4.619 1.00 98.56 181 VAL A O 1
ATOM 1294 N N . SER A 1 182 ? 2.193 -0.463 4.329 1.00 98.44 182 SER A N 1
ATOM 1295 C CA . SER A 1 182 ? 2.511 -0.154 5.726 1.00 98.44 182 SER A CA 1
ATOM 1296 C C . SER A 1 182 ? 1.929 1.195 6.148 1.00 98.44 182 SER A C 1
ATOM 1298 O O . SER A 1 182 ? 1.308 1.281 7.206 1.00 98.44 182 SER A O 1
ATOM 1300 N N . ALA A 1 183 ? 2.038 2.222 5.296 1.00 98.19 183 ALA A N 1
ATOM 1301 C CA . ALA A 1 183 ? 1.478 3.546 5.555 1.00 98.19 183 ALA A CA 1
ATOM 1302 C C . ALA A 1 183 ? -0.047 3.496 5.707 1.00 98.19 183 ALA A C 1
ATOM 1304 O O . ALA A 1 183 ? -0.585 3.953 6.712 1.00 98.19 183 ALA A O 1
ATOM 1305 N N . VAL A 1 184 ? -0.757 2.903 4.740 1.00 97.88 184 VAL A N 1
ATOM 1306 C CA . VAL A 1 184 ? -2.226 2.829 4.768 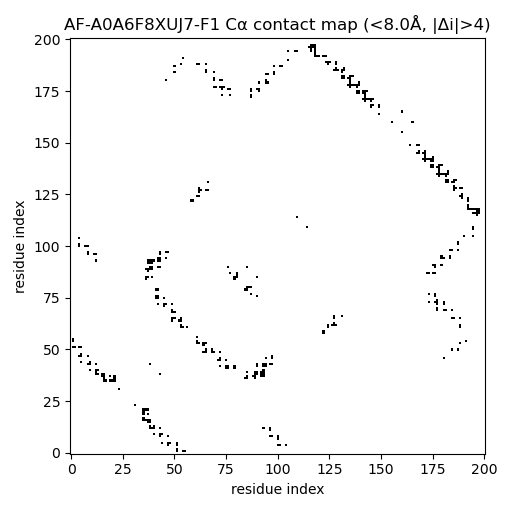1.00 97.88 184 VAL A CA 1
ATOM 1307 C C . VAL A 1 184 ? -2.714 2.008 5.960 1.00 97.88 184 VAL A C 1
ATOM 1309 O O . VAL A 1 184 ? -3.651 2.420 6.647 1.00 97.88 184 VAL A O 1
ATOM 1312 N N . THR A 1 185 ? -2.065 0.880 6.257 1.00 97.31 185 THR A N 1
ATOM 1313 C CA . THR A 1 185 ? -2.432 0.042 7.407 1.00 97.31 185 THR A CA 1
ATOM 1314 C C . THR A 1 185 ? -2.165 0.761 8.730 1.00 97.31 185 THR A C 1
ATOM 1316 O O . THR A 1 185 ? -3.038 0.787 9.598 1.00 97.31 185 THR A O 1
ATOM 1319 N N . GLY A 1 186 ? -0.994 1.392 8.875 1.00 95.81 186 GLY A N 1
ATOM 1320 C CA . GLY A 1 186 ? -0.612 2.144 10.071 1.00 95.81 186 GLY A CA 1
ATOM 1321 C C . GLY A 1 186 ? -1.529 3.338 10.328 1.00 95.81 186 GLY A C 1
ATOM 1322 O O . GLY A 1 186 ? -2.005 3.514 11.449 1.00 95.81 186 GLY A O 1
ATOM 1323 N N . LEU A 1 187 ? -1.857 4.106 9.284 1.00 94.50 187 LEU A N 1
ATOM 1324 C CA . LEU A 1 187 ? -2.812 5.215 9.359 1.00 94.50 187 LEU A CA 1
ATOM 1325 C C . LEU A 1 187 ? -4.221 4.735 9.710 1.00 94.50 187 LEU A C 1
ATOM 1327 O O . LEU A 1 187 ? -4.888 5.365 10.528 1.00 94.50 187 LEU A O 1
ATOM 1331 N N . THR A 1 188 ? -4.663 3.611 9.139 1.00 92.81 188 THR A N 1
ATOM 1332 C CA . THR A 1 188 ? -5.967 3.024 9.473 1.00 92.81 188 THR A CA 1
ATOM 1333 C C . THR A 1 188 ? -6.014 2.639 10.947 1.00 92.81 188 THR A C 1
ATOM 1335 O O . THR A 1 188 ? -6.922 3.066 11.656 1.00 92.81 188 THR A O 1
ATOM 1338 N N . LEU A 1 189 ? -5.010 1.899 11.430 1.00 92.31 189 LEU A N 1
ATOM 1339 C CA . LEU A 1 189 ? -4.921 1.487 12.829 1.00 92.31 189 LEU A CA 1
ATOM 1340 C C . LEU A 1 189 ? -4.894 2.704 13.767 1.00 92.31 189 LEU A C 1
ATOM 1342 O O . LEU A 1 189 ? -5.681 2.763 14.706 1.00 92.31 189 LEU A O 1
ATOM 1346 N N . ALA A 1 190 ? -4.078 3.719 13.464 1.00 90.19 190 ALA A N 1
ATOM 1347 C CA . ALA A 1 190 ? -4.000 4.953 14.246 1.00 90.19 190 ALA A CA 1
ATOM 1348 C C . ALA A 1 190 ? -5.332 5.726 14.284 1.00 90.19 190 ALA A C 1
ATOM 1350 O O . ALA A 1 190 ? -5.702 6.295 15.314 1.00 90.19 190 ALA A O 1
ATOM 1351 N N . ALA A 1 191 ? -6.069 5.746 13.169 1.00 85.62 191 ALA A N 1
ATOM 1352 C CA . ALA A 1 191 ? -7.354 6.427 13.067 1.00 85.62 191 ALA A CA 1
ATOM 1353 C C . ALA A 1 191 ? -8.475 5.697 13.822 1.00 85.62 191 ALA A C 1
ATOM 1355 O O . ALA A 1 191 ? -9.375 6.359 14.338 1.00 85.62 191 ALA A O 1
ATOM 1356 N N . MET A 1 192 ? -8.420 4.364 13.952 1.00 77.75 192 MET A N 1
ATOM 1357 C CA . MET A 1 192 ? -9.454 3.583 14.650 1.00 77.75 192 MET A CA 1
ATOM 1358 C C . MET A 1 192 ? -9.676 4.032 16.095 1.00 77.75 192 MET A C 1
ATOM 1360 O O . MET A 1 192 ? -10.813 4.018 16.569 1.00 77.75 192 MET A O 1
ATOM 1364 N N . HIS A 1 193 ? -8.628 4.500 16.774 1.00 66.75 193 HIS A N 1
ATOM 1365 C CA . HIS A 1 193 ? -8.740 5.036 18.134 1.00 66.75 193 HIS A CA 1
ATOM 1366 C C . HIS A 1 193 ? -9.661 6.245 18.223 1.00 66.75 193 HIS A C 1
ATOM 1368 O O . HIS A 1 193 ? -10.211 6.507 19.281 1.00 66.75 193 HIS A O 1
ATOM 1374 N N . ARG A 1 194 ? -9.871 6.977 17.128 1.00 63.09 194 ARG A N 1
ATOM 1375 C CA . ARG A 1 194 ? -10.683 8.196 17.124 1.00 63.09 194 ARG A CA 1
ATOM 1376 C C . ARG A 1 194 ? -12.153 7.956 16.773 1.00 63.09 194 ARG A C 1
ATOM 1378 O O . ARG A 1 194 ? -12.945 8.877 16.931 1.00 63.09 194 ARG A O 1
ATOM 1385 N N . VAL A 1 195 ? -12.516 6.765 16.284 1.00 57.78 195 VAL A N 1
ATOM 1386 C CA . VAL A 1 195 ? -13.799 6.539 15.583 1.00 57.78 195 VAL A CA 1
ATOM 1387 C C . VAL A 1 195 ? -14.735 5.554 16.298 1.00 57.78 195 VAL A C 1
ATOM 1389 O O . VAL A 1 195 ? -15.920 5.541 15.989 1.00 57.78 195 VAL A O 1
ATOM 1392 N N . VAL A 1 196 ? -14.270 4.748 17.264 1.00 53.03 196 VAL A N 1
ATOM 1393 C CA . VAL A 1 196 ? -15.116 3.722 17.917 1.00 53.03 196 VAL A CA 1
ATOM 1394 C C . VAL A 1 196 ? -15.620 4.182 19.300 1.00 53.03 196 VAL A C 1
ATOM 1396 O O . VAL A 1 196 ? -14.883 4.059 20.279 1.00 53.03 196 VAL A O 1
ATOM 1399 N N . PRO A 1 197 ? -16.865 4.688 19.426 1.00 47.97 197 PRO A N 1
ATOM 1400 C CA . PRO A 1 197 ? -17.533 4.869 20.716 1.00 47.97 197 PRO A CA 1
ATOM 1401 C C . PRO A 1 197 ? -17.955 3.525 21.326 1.00 47.97 197 PRO A C 1
ATOM 1403 O O . PRO A 1 197 ? -18.488 2.658 20.633 1.00 47.97 197 PRO A O 1
ATOM 1406 N N . TRP A 1 198 ? -17.777 3.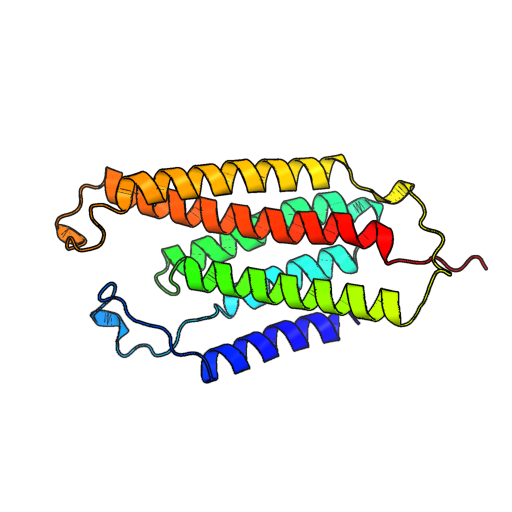363 22.638 1.00 51.19 198 TRP A N 1
ATOM 1407 C CA . TRP A 1 198 ? -18.363 2.259 23.406 1.00 51.19 198 TRP A CA 1
ATOM 1408 C C . TRP A 1 198 ? -19.625 2.736 24.142 1.00 51.19 198 TRP A C 1
ATOM 1410 O O . TRP A 1 198 ? -19.613 3.804 24.754 1.00 51.19 198 TRP A O 1
ATOM 1420 N N . ARG A 1 199 ? -20.708 1.945 24.095 1.00 41.81 199 ARG A N 1
ATOM 1421 C CA . ARG A 1 199 ? -21.913 2.149 24.917 1.00 41.81 199 ARG A CA 1
ATOM 1422 C C . ARG A 1 199 ? -21.705 1.501 26.284 1.00 41.81 199 ARG A C 1
ATOM 1424 O O . ARG A 1 199 ? -21.580 0.283 26.363 1.00 41.81 199 ARG A O 1
ATOM 1431 N N . ILE A 1 200 ? -21.716 2.321 27.329 1.00 42.00 200 ILE A N 1
ATOM 1432 C CA . ILE A 1 200 ? -21.867 1.871 28.715 1.00 42.00 200 ILE A CA 1
ATOM 1433 C C . ILE A 1 200 ? -23.341 1.486 28.886 1.00 42.00 200 ILE A C 1
ATOM 1435 O O . ILE A 1 200 ? -24.207 2.350 28.741 1.00 42.00 200 ILE A O 1
ATOM 1439 N N . SER A 1 201 ? -23.621 0.201 29.093 1.00 45.38 201 SER A N 1
ATOM 1440 C CA . SER A 1 201 ? -24.886 -0.279 29.666 1.00 45.38 201 SER A CA 1
ATOM 1441 C C . SER A 1 201 ? -24.818 -0.206 31.181 1.00 45.38 201 SER A C 1
ATOM 1443 O O . SER A 1 201 ? -23.770 -0.666 31.695 1.00 45.38 201 SER A O 1
#